Protein AF-A0A2V7P1J6-F1 (afdb_monomer)

Mean predicted aligned error: 7.82 Å

Solvent-accessible surface area (backbone atoms only — not comparable to full-atom values): 13360 Å² total; per-residue (Å²): 79,31,64,51,24,28,54,30,19,57,71,61,39,65,77,72,26,51,62,36,46,55,52,36,52,52,51,51,50,55,50,48,61,68,49,58,80,72,61,66,83,88,57,48,65,77,70,39,74,69,53,40,51,37,53,24,25,38,52,24,14,51,36,28,44,76,46,35,71,63,39,21,52,52,42,46,68,38,83,86,50,56,70,64,36,23,46,36,12,46,45,51,44,38,76,53,54,53,94,85,46,57,72,62,36,51,48,40,63,69,43,84,87,47,59,63,53,54,31,49,47,29,39,52,31,41,50,76,44,87,93,42,47,65,62,50,51,53,46,47,68,71,32,65,85,39,66,68,56,30,70,66,42,42,52,46,44,52,52,23,43,50,66,56,60,48,77,84,42,45,69,60,30,60,50,22,22,71,73,35,53,82,50,90,53,62,77,71,8,45,28,56,52,21,47,48,38,47,23,74,72,68,77,45,88,73,81,32,74,84,52,60,100,58,65,65,71,62,55,49,51,56,44,54,54,49,47,53,52,53,62,72,46,64,89,63,80,79,87,68,79,84,128

Sequence (243 aa):
LGWEALALARRADAERLELPLAQLDRRLLAVLERTRGFLEPHLVTFRVPEVERWQHAAAAALVGARWGVAGLRTVVADTQAPLARRYFAFLGLAERHPAGAWPLFERYLLTPGAHHAFVAAAVEAARYYPGRANVLVRLFERIRGDQMLRRFLGPKILASLYVLSEPGSLPLLEGLLVTGHTDADVDRCEVTRALVAVRKLTGRVAPSTKFGEADVPAVRRALDDAERLFDAERDSIMPVTVI

pLDDT: mean 84.31, std 12.38, range [46.47, 97.31]

Foldseek 3Di:
DLVVLLVCLLVLNVVVNVVVVVVLVVVLVVVLVVCVVPDDSVCRCPPDLVSVLSVLSNVLSVQCNPPNLVSLVVQLPPPVHDPSNNLSSLLSNLLNLPVPCLVVLLCLLPDPPRQLQSVLSSLLSCLSPAPCLVSLLVSCVVCVPPPVSCQVRVLSSLLSCLSNLDPVCLVVLVVCLEVNDDDPPLSRGSNLSSQLSNCSNPVDRDHGPHCHPDDPVVNVVVSVVSNVVSVVCSSPRDRDDRD

Structure (mmCIF, N/CA/C/O backbone):
data_AF-A0A2V7P1J6-F1
#
_entry.id   AF-A0A2V7P1J6-F1
#
loop_
_atom_site.group_PDB
_atom_site.id
_atom_site.type_symbol
_atom_site.label_atom_id
_atom_site.label_alt_id
_atom_site.label_comp_id
_atom_site.label_asym_id
_atom_site.label_entity_id
_atom_site.label_seq_id
_atom_site.pdbx_PDB_ins_code
_atom_site.Cartn_x
_atom_site.Cartn_y
_atom_site.Cartn_z
_atom_site.occupancy
_atom_site.B_iso_or_equiv
_atom_site.auth_seq_id
_atom_site.auth_comp_id
_atom_site.auth_asym_id
_atom_site.auth_atom_id
_atom_site.pdbx_PDB_model_num
ATOM 1 N N . LEU A 1 1 ? 1.229 10.753 -17.163 1.00 56.72 1 LEU A N 1
ATOM 2 C CA . LEU A 1 1 ? 1.869 10.219 -18.393 1.00 56.72 1 LEU A CA 1
ATOM 3 C C . LEU A 1 1 ? 2.811 9.045 -18.139 1.00 56.72 1 LEU A C 1
ATOM 5 O O . LEU A 1 1 ? 2.357 7.936 -18.340 1.00 56.72 1 LEU A O 1
ATOM 9 N N . GLY A 1 2 ? 4.057 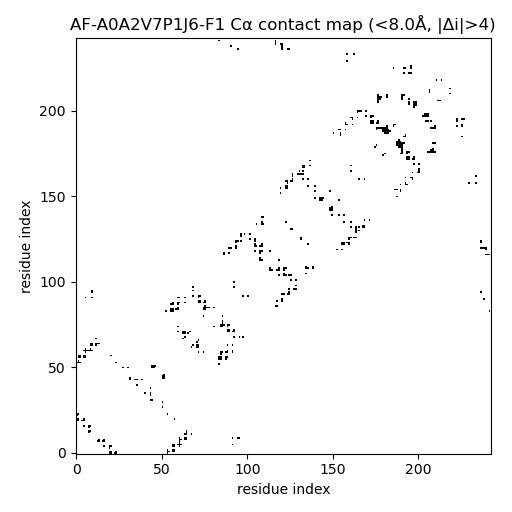9.204 -17.658 1.00 59.53 2 GLY A N 1
ATOM 10 C CA . GLY A 1 2 ? 4.929 8.035 -17.382 1.00 59.53 2 GLY A CA 1
ATOM 11 C C . GLY A 1 2 ? 4.295 7.034 -16.406 1.00 59.53 2 GLY A C 1
ATOM 12 O O . GLY A 1 2 ? 4.361 5.824 -16.591 1.00 59.53 2 GLY A O 1
ATOM 13 N N . TRP A 1 3 ? 3.547 7.564 -15.440 1.00 63.56 3 TRP A N 1
ATOM 14 C CA . TRP A 1 3 ? 2.714 6.792 -14.522 1.00 63.56 3 TRP A CA 1
ATOM 15 C C . TRP A 1 3 ? 1.470 6.164 -15.125 1.00 63.56 3 TRP A C 1
ATOM 17 O O . TRP A 1 3 ? 1.084 5.077 -14.717 1.00 63.56 3 TRP A O 1
ATOM 27 N N . GLU A 1 4 ? 0.867 6.809 -16.115 1.00 67.19 4 GLU A N 1
ATOM 28 C CA . GLU A 1 4 ? -0.263 6.243 -16.854 1.00 67.19 4 GLU A CA 1
ATOM 29 C C . GLU A 1 4 ? 0.216 5.142 -17.803 1.00 67.19 4 GLU A C 1
ATOM 31 O O . GLU A 1 4 ? -0.422 4.103 -17.894 1.00 67.19 4 GLU A O 1
ATOM 36 N N . ALA A 1 5 ? 1.378 5.315 -18.442 1.00 65.81 5 ALA A N 1
ATOM 37 C CA . ALA A 1 5 ? 2.024 4.283 -19.244 1.00 65.81 5 ALA A CA 1
ATOM 38 C C . ALA A 1 5 ? 2.388 3.071 -18.379 1.00 65.81 5 ALA A C 1
ATOM 40 O O . ALA A 1 5 ? 2.056 1.944 -18.741 1.00 65.81 5 ALA A O 1
ATOM 41 N N . LEU A 1 6 ? 2.973 3.289 -17.192 1.00 62.91 6 LEU A N 1
ATOM 42 C CA . LEU A 1 6 ? 3.155 2.217 -16.213 1.00 62.91 6 LEU A CA 1
ATOM 43 C C . LEU A 1 6 ? 1.807 1.584 -15.855 1.00 62.91 6 LEU A C 1
ATOM 45 O O . LEU A 1 6 ? 1.705 0.364 -15.883 1.00 62.91 6 LEU A O 1
ATOM 49 N N . ALA A 1 7 ? 0.759 2.386 -15.634 1.00 67.06 7 ALA A N 1
ATOM 50 C CA . ALA A 1 7 ? -0.582 1.899 -15.329 1.00 67.06 7 ALA A CA 1
ATOM 51 C C . ALA A 1 7 ? -1.230 1.037 -16.409 1.00 67.06 7 ALA A C 1
ATOM 53 O O . ALA A 1 7 ? -1.910 0.063 -16.094 1.00 67.06 7 ALA A O 1
ATOM 54 N N . LEU A 1 8 ? -1.004 1.357 -17.671 1.00 65.75 8 LEU A N 1
ATOM 55 C CA . LEU A 1 8 ? -1.522 0.592 -18.799 1.00 65.75 8 LEU A CA 1
ATOM 56 C C . LEU A 1 8 ? -0.681 -0.657 -19.039 1.00 65.75 8 LEU A C 1
ATOM 58 O O . LEU A 1 8 ? -1.235 -1.740 -19.235 1.00 65.75 8 LEU A O 1
ATOM 62 N N . ALA A 1 9 ? 0.637 -0.556 -18.843 1.00 62.06 9 ALA A N 1
ATOM 63 C CA . ALA A 1 9 ? 1.494 -1.726 -18.749 1.00 62.06 9 ALA A CA 1
ATOM 64 C C . ALA A 1 9 ? 1.055 -2.672 -17.627 1.00 62.06 9 ALA A C 1
ATOM 66 O O . ALA A 1 9 ? 1.159 -3.880 -17.823 1.00 62.06 9 ALA A O 1
ATOM 67 N N . ARG A 1 10 ? 0.519 -2.195 -16.486 1.00 63.38 10 ARG A N 1
ATOM 68 C CA . ARG A 1 10 ? -0.039 -3.066 -15.418 1.00 63.38 10 ARG A CA 1
ATOM 69 C C . ARG A 1 10 ? -1.073 -4.054 -15.967 1.00 63.38 10 ARG A C 1
ATOM 71 O O . ARG A 1 10 ? -1.106 -5.187 -15.502 1.00 63.38 10 ARG A O 1
ATOM 78 N N . ARG A 1 11 ? -1.879 -3.640 -16.954 1.00 61.75 11 ARG A N 1
ATOM 79 C CA . ARG A 1 11 ? -2.998 -4.416 -17.524 1.00 61.75 11 ARG A CA 1
ATOM 80 C C . ARG A 1 11 ? -2.618 -5.262 -18.748 1.00 61.75 11 ARG A C 1
ATOM 82 O O . ARG A 1 11 ? -3.497 -5.875 -19.335 1.00 61.75 11 ARG A O 1
ATOM 89 N N . ALA A 1 12 ? -1.328 -5.309 -19.105 1.00 61.31 12 ALA A N 1
ATOM 90 C CA . ALA A 1 12 ? -0.803 -5.979 -20.305 1.00 61.31 12 ALA A CA 1
ATOM 91 C C . ALA A 1 12 ? -1.458 -5.517 -21.625 1.00 61.31 12 ALA A C 1
ATOM 93 O O . ALA A 1 12 ? -1.476 -6.253 -22.606 1.00 61.31 12 ALA A O 1
ATOM 94 N N . ASP A 1 13 ? -1.965 -4.285 -21.656 1.00 65.38 13 ASP A N 1
ATOM 95 C CA . ASP A 1 13 ? -2.683 -3.726 -22.798 1.00 65.38 13 ASP A CA 1
ATOM 96 C C . ASP A 1 13 ? -1.716 -2.904 -23.664 1.00 65.38 13 ASP A C 1
ATOM 98 O O . ASP A 1 13 ? -1.582 -1.686 -23.519 1.00 65.38 13 ASP A O 1
ATOM 102 N N . ALA A 1 14 ? -0.933 -3.614 -24.482 1.00 63.16 14 ALA A N 1
ATOM 103 C CA . ALA A 1 14 ? 0.151 -3.032 -25.274 1.00 63.16 14 ALA A CA 1
ATOM 104 C C . ALA A 1 14 ? -0.347 -2.003 -26.305 1.00 63.16 14 ALA A C 1
ATOM 106 O O . ALA A 1 14 ? 0.342 -1.016 -26.551 1.00 63.16 14 ALA A O 1
ATOM 107 N N . GLU A 1 15 ? -1.553 -2.181 -26.847 1.00 68.69 15 GLU A N 1
ATOM 108 C CA . GLU A 1 15 ? -2.158 -1.247 -27.805 1.00 68.69 15 GLU A CA 1
ATOM 109 C C . GLU A 1 15 ? -2.527 0.082 -27.132 1.00 68.69 15 GLU A C 1
ATOM 111 O O . GLU A 1 15 ? -2.280 1.163 -27.667 1.00 68.69 15 GLU A O 1
ATOM 116 N N . ARG A 1 16 ? -3.032 0.042 -25.893 1.00 73.31 16 ARG A N 1
ATOM 117 C CA . ARG A 1 16 ? -3.367 1.269 -25.146 1.00 73.31 16 ARG A CA 1
ATOM 118 C C . ARG A 1 16 ? -2.152 2.005 -24.594 1.00 73.31 16 ARG A C 1
ATOM 120 O O . ARG A 1 16 ? -2.297 3.136 -24.134 1.00 73.31 16 ARG A O 1
ATOM 127 N N . LEU A 1 17 ? -0.971 1.393 -24.635 1.00 71.38 17 LEU A N 1
ATOM 128 C CA . LEU A 1 17 ? 0.297 1.994 -24.217 1.00 71.38 17 LEU A CA 1
ATOM 129 C C . LEU A 1 17 ? 0.851 2.993 -25.239 1.00 71.38 17 LEU A C 1
ATOM 131 O O . LEU A 1 17 ? 1.551 3.921 -24.833 1.00 71.38 17 LEU A O 1
ATOM 135 N N . GLU A 1 18 ? 0.534 2.843 -26.529 1.00 71.50 18 GLU A N 1
ATOM 136 C CA . GLU A 1 18 ? 1.132 3.657 -27.596 1.00 71.50 18 GLU A CA 1
ATOM 137 C C . GLU A 1 18 ? 0.860 5.151 -27.415 1.00 71.50 18 GLU A C 1
ATOM 139 O O . GLU A 1 18 ? 1.786 5.963 -27.422 1.00 71.50 18 GLU A O 1
ATOM 144 N N . LEU A 1 19 ? -0.401 5.529 -27.188 1.00 76.44 19 LEU A N 1
ATOM 145 C CA . LEU A 1 19 ? -0.775 6.936 -27.059 1.00 76.44 19 LEU A CA 1
ATOM 146 C C . LEU A 1 19 ? -0.116 7.606 -25.831 1.00 76.44 19 LEU A C 1
ATOM 148 O O . LEU A 1 19 ? 0.466 8.684 -25.991 1.00 76.44 19 LEU A O 1
ATOM 152 N N . PRO A 1 20 ? -0.139 7.016 -24.622 1.00 75.56 20 PRO A N 1
ATOM 153 C CA . PRO A 1 20 ? 0.533 7.585 -23.452 1.00 75.56 20 PRO A CA 1
ATOM 154 C C . PRO A 1 20 ? 2.054 7.624 -23.568 1.00 75.56 20 PRO A C 1
ATOM 156 O O . PRO A 1 20 ? 2.655 8.586 -23.089 1.00 75.56 20 PRO A O 1
ATOM 159 N N . LEU A 1 21 ? 2.680 6.639 -24.223 1.00 72.50 21 LEU A N 1
ATOM 160 C CA . LEU A 1 21 ? 4.115 6.679 -24.521 1.0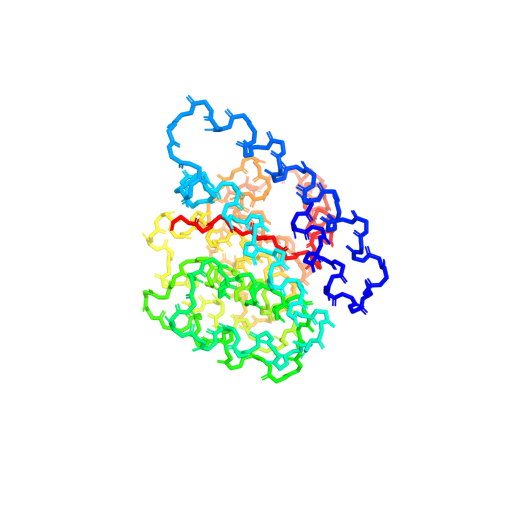0 72.50 21 LEU A CA 1
ATOM 161 C C . LEU A 1 21 ? 4.442 7.796 -25.519 1.00 72.50 21 LEU A C 1
ATOM 163 O O . LEU A 1 21 ? 5.323 8.603 -25.249 1.00 72.50 21 LEU A O 1
ATOM 167 N N . ALA A 1 22 ? 3.663 7.953 -26.591 1.00 74.19 22 ALA A N 1
ATOM 168 C CA . ALA A 1 22 ? 3.855 9.035 -27.559 1.00 74.19 22 ALA A CA 1
ATOM 169 C C . ALA A 1 22 ? 3.617 10.432 -26.947 1.00 74.19 22 ALA A C 1
ATOM 171 O O . ALA A 1 22 ? 4.241 11.426 -27.330 1.00 74.19 22 ALA A O 1
ATOM 172 N N . GLN A 1 23 ? 2.689 10.552 -25.994 1.00 77.69 23 GLN A N 1
ATOM 173 C CA . GLN A 1 23 ? 2.499 11.781 -25.219 1.00 77.69 23 GLN A CA 1
ATOM 174 C C . GLN A 1 23 ? 3.673 12.041 -24.272 1.00 77.69 23 GLN A C 1
ATOM 176 O O . GLN A 1 23 ? 4.093 13.191 -24.127 1.00 77.69 23 GLN A O 1
ATOM 181 N N . LEU A 1 24 ? 4.200 10.993 -23.634 1.00 75.19 24 LEU A N 1
ATOM 182 C CA . LEU A 1 24 ? 5.378 11.091 -22.785 1.00 75.19 24 LEU A CA 1
ATOM 183 C C . LEU A 1 24 ? 6.595 11.549 -23.587 1.00 75.19 24 LEU A C 1
ATOM 185 O O . LEU A 1 24 ? 7.242 12.504 -23.171 1.00 75.19 24 LEU A O 1
ATOM 189 N N . ASP A 1 25 ? 6.843 10.945 -24.748 1.00 75.56 25 ASP A N 1
ATOM 190 C CA . ASP A 1 25 ? 7.937 11.309 -25.649 1.00 75.56 25 ASP A CA 1
ATOM 191 C C . ASP A 1 25 ? 7.840 12.775 -26.068 1.00 75.56 25 ASP A C 1
ATOM 193 O O . ASP A 1 25 ? 8.805 13.523 -25.927 1.00 75.56 25 ASP A O 1
ATOM 197 N N . ARG A 1 26 ? 6.650 13.243 -26.470 1.00 79.25 26 ARG A N 1
ATOM 198 C CA . ARG A 1 26 ? 6.429 14.663 -26.789 1.00 79.25 26 ARG A CA 1
ATOM 199 C C . ARG A 1 26 ? 6.743 15.589 -25.615 1.00 79.25 26 ARG A C 1
ATOM 201 O O . ARG A 1 26 ? 7.345 16.642 -25.813 1.00 79.25 26 ARG A O 1
ATOM 208 N N . ARG A 1 27 ? 6.360 15.221 -24.388 1.00 74.75 27 ARG A N 1
ATOM 209 C CA . ARG A 1 27 ? 6.675 16.032 -23.201 1.00 74.75 27 ARG A CA 1
ATOM 210 C C . ARG A 1 27 ? 8.151 15.979 -22.829 1.00 74.75 27 ARG A C 1
ATOM 212 O O . ARG A 1 27 ? 8.687 17.009 -22.436 1.00 74.75 27 ARG A O 1
ATOM 219 N N . LEU A 1 28 ? 8.797 14.821 -22.958 1.00 71.88 28 LEU A N 1
ATOM 220 C CA . LEU A 1 28 ? 10.237 14.675 -22.758 1.00 71.88 28 LEU A CA 1
ATOM 221 C C . LEU A 1 28 ? 10.990 15.570 -23.744 1.00 71.88 28 LEU A C 1
ATOM 223 O O . LEU A 1 28 ? 11.821 16.361 -23.311 1.00 71.88 28 LEU A O 1
ATOM 227 N N . LEU A 1 29 ? 10.629 15.536 -25.029 1.00 74.06 29 LEU A N 1
ATOM 228 C CA . LEU A 1 29 ? 11.190 16.419 -26.054 1.00 74.06 29 LEU A CA 1
ATOM 229 C C . LEU A 1 29 ? 10.976 17.900 -25.712 1.00 74.06 29 LEU A C 1
ATOM 231 O O . LEU A 1 29 ? 11.939 18.659 -25.712 1.00 74.06 29 LEU A O 1
ATOM 235 N N . ALA A 1 30 ? 9.766 18.299 -25.312 1.00 77.44 30 ALA A N 1
ATOM 236 C CA . ALA A 1 30 ? 9.472 19.685 -24.936 1.00 77.44 30 ALA A CA 1
ATOM 237 C C . ALA A 1 30 ? 10.210 20.157 -23.666 1.00 77.44 30 ALA A C 1
ATOM 239 O O . ALA A 1 30 ? 10.501 21.344 -23.505 1.00 77.44 30 ALA A O 1
ATOM 240 N N . VAL A 1 31 ? 10.487 19.266 -22.706 1.00 72.12 31 VAL A N 1
ATOM 241 C CA . VAL A 1 31 ? 11.353 19.596 -21.561 1.00 72.12 31 VAL A CA 1
ATOM 242 C C . VAL A 1 31 ? 12.800 19.719 -22.027 1.00 72.12 31 VAL A C 1
ATOM 244 O O . VAL A 1 31 ? 13.436 20.719 -21.711 1.00 72.12 31 VAL A O 1
ATOM 247 N N . LEU A 1 32 ? 13.283 18.771 -22.837 1.00 68.69 32 LEU A N 1
ATOM 248 C CA . LEU A 1 32 ? 14.641 18.783 -23.378 1.00 68.69 32 LEU A CA 1
ATOM 249 C C . LEU A 1 32 ? 14.930 20.051 -24.186 1.00 68.69 32 LEU A C 1
ATOM 251 O O . LEU A 1 32 ? 15.965 20.679 -23.980 1.00 68.69 32 LEU A O 1
ATOM 255 N N . GLU A 1 33 ? 14.000 20.480 -25.036 1.00 73.50 33 GLU A N 1
ATOM 256 C CA . GLU A 1 33 ? 14.079 21.734 -25.793 1.00 73.50 33 GLU A CA 1
ATOM 257 C C . GLU A 1 33 ? 14.201 22.963 -24.891 1.00 73.50 33 GLU A C 1
ATOM 259 O O . GLU A 1 33 ? 15.059 23.808 -25.132 1.00 73.50 33 GLU A O 1
ATOM 264 N N . ARG A 1 34 ? 13.419 23.038 -23.808 1.00 69.31 34 ARG A N 1
ATOM 265 C CA . ARG A 1 34 ? 13.523 24.130 -22.824 1.00 69.31 34 ARG A CA 1
ATOM 266 C C . ARG A 1 34 ? 14.857 24.123 -22.083 1.00 69.31 34 ARG A C 1
ATOM 268 O O . ARG A 1 34 ? 15.378 25.174 -21.728 1.00 69.31 34 ARG A O 1
ATOM 275 N N . THR A 1 35 ? 15.422 22.943 -21.867 1.00 63.44 35 THR A N 1
ATOM 276 C CA . THR A 1 35 ? 16.685 22.771 -21.143 1.00 63.44 35 THR A CA 1
ATOM 277 C C . THR A 1 35 ? 17.928 22.873 -22.033 1.00 63.44 35 THR A C 1
ATOM 279 O O . THR A 1 35 ? 19.021 23.080 -21.515 1.00 63.44 35 THR A O 1
ATOM 282 N N . ARG A 1 36 ? 17.783 22.820 -23.370 1.00 62.78 36 ARG A N 1
ATOM 283 C CA . ARG A 1 36 ? 18.880 23.036 -24.339 1.00 62.78 36 ARG A CA 1
ATOM 284 C C . ARG A 1 36 ? 19.541 24.413 -24.205 1.00 62.78 36 ARG A C 1
ATOM 286 O O . ARG A 1 36 ? 20.683 24.563 -24.622 1.00 62.78 36 ARG A O 1
ATOM 293 N N . GLY A 1 37 ? 18.865 25.392 -23.598 1.00 61.53 37 GLY A N 1
ATOM 294 C CA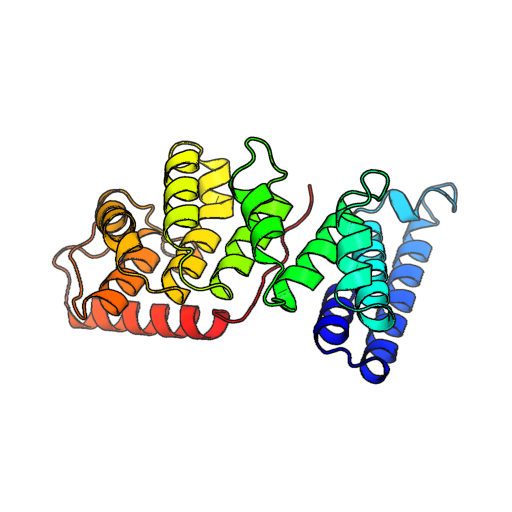 . GLY A 1 37 ? 19.437 26.707 -23.289 1.00 61.53 37 GLY A CA 1
ATOM 295 C C . GLY A 1 37 ? 20.492 26.720 -22.168 1.00 61.53 37 GLY A C 1
ATOM 296 O O . GLY A 1 37 ? 21.097 27.763 -21.950 1.00 61.53 37 GLY A O 1
ATOM 297 N N . PHE A 1 38 ? 20.726 25.602 -21.463 1.00 54.78 38 PHE A N 1
ATOM 298 C CA . PHE A 1 38 ? 21.494 25.556 -20.205 1.00 54.78 38 PHE A CA 1
ATOM 299 C C . PHE A 1 38 ? 22.793 24.702 -20.233 1.00 54.78 38 PHE A C 1
ATOM 301 O O . PHE A 1 38 ? 23.266 24.326 -19.165 1.00 54.78 38 PHE A O 1
ATOM 308 N N . LEU A 1 39 ? 23.422 24.482 -21.405 1.00 49.94 39 LEU A N 1
ATOM 309 C CA . LEU A 1 39 ? 24.673 23.706 -21.670 1.00 49.94 39 LEU A CA 1
ATOM 310 C C . LEU A 1 39 ? 24.512 22.198 -21.988 1.00 49.94 39 LEU A C 1
ATOM 312 O O . LEU A 1 39 ? 23.493 21.584 -21.696 1.00 49.94 39 LEU A O 1
ATOM 316 N N . GLU A 1 40 ? 25.556 21.667 -22.653 1.00 52.94 40 GLU A N 1
ATOM 317 C CA . GLU A 1 40 ? 25.783 20.346 -23.284 1.00 52.94 40 GLU A CA 1
ATOM 318 C C . GLU A 1 40 ? 24.594 19.358 -23.401 1.00 52.94 40 GLU A C 1
ATOM 320 O O . GLU A 1 40 ? 24.207 18.731 -22.412 1.00 52.94 40 GLU A O 1
ATOM 325 N N . PRO A 1 41 ? 24.096 19.077 -24.629 1.00 52.91 41 PRO A N 1
ATOM 326 C CA . PRO A 1 41 ? 22.888 18.276 -24.887 1.00 52.91 41 PRO A CA 1
ATOM 327 C C . PRO A 1 41 ? 22.862 16.860 -24.289 1.00 52.91 41 PRO A C 1
ATOM 329 O O . PRO A 1 41 ? 21.789 16.280 -24.137 1.00 52.91 41 PRO A O 1
ATOM 332 N N . HIS A 1 42 ? 24.025 16.286 -23.986 1.00 49.00 42 HIS A N 1
ATOM 333 C CA . HIS A 1 42 ? 24.198 14.882 -23.597 1.00 49.00 42 HIS A CA 1
ATOM 334 C C . HIS A 1 42 ? 24.022 14.651 -22.085 1.00 49.00 42 HIS A C 1
ATOM 336 O O . HIS A 1 42 ? 23.807 13.520 -21.654 1.00 49.00 42 HIS A O 1
ATOM 342 N N . LEU A 1 43 ? 24.093 15.716 -21.277 1.00 46.47 43 LEU A N 1
ATOM 343 C CA . LEU A 1 43 ? 24.030 15.665 -19.809 1.00 46.47 43 LEU A CA 1
ATOM 344 C C . LEU A 1 43 ? 22.659 16.071 -19.243 1.00 46.47 43 LEU A C 1
ATOM 346 O O . LEU A 1 43 ? 22.402 15.912 -18.050 1.00 46.47 43 LEU A O 1
ATOM 350 N N . VAL A 1 44 ? 21.770 16.597 -20.085 1.00 49.59 44 VAL A N 1
ATOM 351 C CA . VAL A 1 44 ? 20.533 17.262 -19.655 1.00 49.59 44 VAL A CA 1
ATOM 352 C C . VAL A 1 44 ? 19.420 16.278 -19.284 1.00 49.59 44 VAL A C 1
ATOM 354 O O . VAL A 1 44 ? 18.695 16.510 -18.317 1.00 49.59 44 VAL A O 1
ATOM 357 N N . THR A 1 45 ? 19.323 15.138 -19.975 1.00 48.16 45 THR A N 1
ATOM 358 C CA . THR A 1 45 ? 18.348 14.072 -19.671 1.00 48.16 45 THR A CA 1
ATOM 359 C C . THR A 1 45 ? 18.487 13.521 -18.251 1.00 48.16 45 THR A C 1
ATOM 361 O O . THR A 1 45 ? 17.492 13.093 -17.675 1.00 48.16 45 THR A O 1
ATOM 364 N N . PHE A 1 46 ? 19.690 13.584 -17.673 1.00 51.97 46 PHE A N 1
ATOM 365 C CA . PHE A 1 46 ? 20.004 13.048 -16.344 1.00 51.97 46 PHE A CA 1
ATOM 366 C C . PHE A 1 46 ? 20.045 14.107 -15.232 1.00 51.97 46 PHE A C 1
ATOM 368 O O . PHE A 1 46 ? 20.196 13.758 -14.068 1.00 51.97 46 PHE A O 1
ATOM 375 N N . ARG A 1 47 ? 19.933 15.403 -15.558 1.00 55.81 47 ARG A N 1
ATOM 376 C CA . ARG A 1 47 ? 20.029 16.497 -14.568 1.00 55.81 47 ARG A CA 1
ATOM 377 C C . ARG A 1 47 ? 18.693 17.117 -14.180 1.00 55.81 47 ARG A C 1
ATOM 379 O O . ARG A 1 47 ? 18.657 17.946 -13.275 1.00 55.81 47 ARG A O 1
ATOM 386 N N . VAL A 1 48 ? 17.602 16.720 -14.833 1.00 68.50 48 VAL A N 1
ATOM 387 C CA . VAL A 1 48 ? 16.247 17.148 -14.469 1.00 68.50 48 VAL A CA 1
ATOM 388 C C . VAL A 1 48 ? 15.528 15.970 -13.807 1.00 68.50 48 VAL A C 1
ATOM 390 O O . VAL A 1 48 ? 15.088 15.064 -14.518 1.00 68.50 48 VAL A O 1
ATOM 393 N N . PRO A 1 49 ? 15.352 15.972 -12.471 1.00 70.69 49 PRO A N 1
ATOM 394 C CA . PRO A 1 49 ? 14.797 14.831 -11.734 1.00 70.69 49 PRO A CA 1
ATOM 395 C C . PRO A 1 49 ? 13.423 14.361 -12.236 1.00 70.69 49 PRO A C 1
ATOM 397 O O . PRO A 1 49 ? 13.065 13.195 -12.117 1.00 70.69 49 PRO A O 1
ATOM 400 N N . GLU A 1 50 ? 12.622 15.260 -12.808 1.00 70.56 50 GLU A N 1
ATOM 401 C CA . GLU A 1 50 ? 11.326 14.922 -13.411 1.00 70.56 50 GLU A CA 1
ATOM 402 C C . GLU A 1 50 ? 11.455 14.094 -14.694 1.00 70.56 50 GLU A C 1
ATOM 404 O O . GLU A 1 50 ? 10.710 13.129 -14.876 1.00 70.56 50 GLU A O 1
ATOM 409 N N . VAL A 1 51 ? 12.416 14.442 -15.553 1.00 72.12 51 VAL A N 1
ATOM 410 C CA . VAL A 1 51 ? 12.690 13.761 -16.828 1.00 72.12 51 VAL A CA 1
ATOM 411 C C . VAL A 1 51 ? 13.207 12.356 -16.560 1.00 72.12 51 VAL A C 1
ATOM 413 O O . VAL A 1 51 ? 12.675 11.392 -17.109 1.00 72.12 51 VAL A O 1
ATOM 416 N N . GLU A 1 52 ? 14.171 12.234 -15.650 1.00 74.88 52 GLU A N 1
ATOM 417 C CA . GLU A 1 52 ? 14.740 10.954 -15.231 1.00 74.88 52 GLU A CA 1
ATOM 418 C C . GLU A 1 52 ? 13.651 10.012 -14.683 1.00 74.88 52 GLU A C 1
ATOM 420 O O . GLU A 1 52 ? 13.546 8.849 -15.091 1.00 74.88 52 GLU A O 1
ATOM 425 N N . ARG A 1 53 ? 12.759 10.525 -13.821 1.00 76.12 53 ARG A N 1
ATOM 426 C CA . ARG A 1 53 ? 11.627 9.746 -13.295 1.00 76.12 53 ARG A CA 1
ATOM 427 C C . ARG A 1 53 ? 10.714 9.240 -14.407 1.00 76.12 53 ARG A C 1
ATOM 429 O O . ARG A 1 53 ? 10.334 8.071 -14.407 1.00 76.12 53 ARG A O 1
ATOM 436 N N . TRP A 1 54 ? 10.354 10.099 -15.355 1.00 77.38 54 TRP A N 1
ATOM 437 C CA . TRP A 1 54 ? 9.489 9.723 -16.473 1.00 77.38 54 TRP A CA 1
ATOM 438 C C . TRP A 1 54 ? 10.123 8.673 -17.383 1.00 77.38 54 TRP A C 1
ATOM 440 O O . TRP A 1 54 ? 9.448 7.710 -17.750 1.00 77.38 54 TRP A O 1
ATOM 450 N N . GLN A 1 55 ? 11.413 8.809 -17.686 1.00 79.12 55 GLN A N 1
ATOM 451 C CA . GLN A 1 55 ? 12.154 7.849 -18.502 1.00 79.12 55 GLN A CA 1
ATOM 452 C C . GLN A 1 55 ? 12.229 6.476 -17.835 1.00 79.12 55 GLN A C 1
ATOM 454 O O . GLN A 1 55 ? 11.939 5.458 -18.465 1.00 79.12 55 GLN A O 1
ATOM 459 N N . HIS A 1 56 ? 12.568 6.424 -16.547 1.00 84.88 56 HIS A N 1
ATOM 460 C CA . HIS A 1 56 ? 12.651 5.157 -15.831 1.00 84.88 56 HIS A CA 1
ATOM 461 C C . HIS A 1 56 ? 11.279 4.502 -15.629 1.00 84.88 56 HIS A C 1
ATOM 463 O O . HIS A 1 56 ? 11.184 3.276 -15.718 1.00 84.88 56 HIS A O 1
ATOM 469 N N . ALA A 1 57 ? 10.219 5.287 -15.412 1.00 80.56 57 ALA A N 1
ATOM 470 C CA . ALA A 1 57 ? 8.858 4.762 -15.317 1.00 80.56 57 ALA A CA 1
ATOM 471 C C . ALA A 1 57 ? 8.402 4.157 -16.653 1.00 80.56 57 ALA A C 1
ATOM 473 O O . ALA A 1 57 ? 7.876 3.045 -16.674 1.00 80.56 57 ALA A O 1
ATOM 474 N N . ALA A 1 58 ? 8.674 4.833 -17.774 1.00 80.31 58 ALA A N 1
ATOM 475 C CA . ALA A 1 58 ? 8.383 4.316 -19.110 1.00 80.31 58 ALA A CA 1
ATOM 476 C C . ALA A 1 58 ? 9.194 3.063 -19.446 1.00 80.31 58 ALA A C 1
ATOM 478 O O . ALA A 1 58 ? 8.645 2.088 -19.951 1.00 80.31 58 ALA A O 1
ATOM 479 N N . ALA A 1 59 ? 10.486 3.044 -19.108 1.00 80.56 59 ALA A N 1
ATOM 480 C CA . ALA A 1 59 ? 11.330 1.871 -19.306 1.00 80.56 59 ALA A CA 1
ATOM 481 C C . ALA A 1 59 ? 10.811 0.657 -18.517 1.00 80.56 59 ALA A C 1
ATOM 483 O O . ALA A 1 59 ? 10.759 -0.451 -19.053 1.00 80.56 59 ALA A O 1
ATOM 484 N N . ALA A 1 60 ? 10.392 0.851 -17.263 1.00 82.31 60 ALA A N 1
ATOM 485 C CA . ALA A 1 60 ? 9.771 -0.206 -16.467 1.00 82.31 60 ALA A CA 1
ATOM 486 C C . ALA A 1 60 ? 8.425 -0.659 -17.060 1.00 82.31 60 ALA A C 1
ATOM 488 O O . ALA A 1 60 ? 8.165 -1.861 -17.132 1.00 82.31 60 ALA A O 1
ATOM 489 N N . ALA A 1 61 ? 7.607 0.281 -17.543 1.00 80.50 61 ALA A N 1
ATOM 490 C CA . ALA A 1 61 ? 6.344 -0.007 -18.217 1.00 80.50 61 ALA A CA 1
ATOM 491 C C . ALA A 1 61 ? 6.551 -0.879 -19.464 1.00 80.50 61 ALA A C 1
ATOM 493 O O . ALA A 1 61 ? 5.908 -1.917 -19.604 1.00 80.50 61 ALA A O 1
ATOM 494 N N . LEU A 1 62 ? 7.506 -0.518 -20.323 1.00 80.56 62 LEU A N 1
ATOM 495 C CA . LEU A 1 62 ? 7.864 -1.279 -21.522 1.00 80.56 62 LEU A CA 1
ATOM 496 C C . LEU A 1 62 ? 8.357 -2.690 -21.184 1.00 80.56 62 LEU A C 1
ATOM 498 O O . LEU A 1 62 ? 7.949 -3.656 -21.827 1.00 80.56 62 LEU A O 1
ATOM 502 N N . VAL A 1 63 ? 9.193 -2.832 -20.149 1.00 84.50 63 VAL A N 1
ATOM 503 C CA . VAL A 1 63 ? 9.635 -4.151 -19.669 1.00 84.50 63 VAL A CA 1
ATOM 504 C C . VAL A 1 63 ? 8.446 -4.980 -19.190 1.00 84.50 63 VAL A C 1
ATOM 506 O O . VAL A 1 63 ? 8.328 -6.143 -19.570 1.00 84.50 63 VAL A O 1
ATOM 509 N N . GLY A 1 64 ? 7.547 -4.394 -18.398 1.00 83.44 64 GLY A N 1
ATOM 510 C CA . GLY A 1 64 ? 6.343 -5.076 -17.933 1.00 83.44 64 GLY A CA 1
ATOM 511 C C . GLY A 1 64 ? 5.409 -5.476 -19.077 1.00 83.44 64 GLY A C 1
ATOM 512 O O . GLY A 1 64 ? 4.864 -6.579 -19.061 1.00 83.44 64 GLY A O 1
ATOM 513 N N . ALA A 1 65 ? 5.228 -4.614 -20.075 1.00 79.94 65 ALA A N 1
ATOM 514 C CA . ALA A 1 65 ? 4.392 -4.894 -21.238 1.00 79.94 65 ALA A CA 1
ATOM 515 C C . ALA A 1 65 ? 4.969 -6.033 -22.092 1.00 79.94 65 ALA A C 1
ATOM 517 O O . ALA A 1 65 ? 4.246 -6.955 -22.451 1.00 79.94 65 ALA A O 1
ATOM 518 N N . ARG A 1 66 ? 6.280 -6.005 -22.365 1.00 82.69 66 ARG A N 1
ATOM 519 C CA . ARG A 1 66 ? 6.938 -6.970 -23.256 1.00 82.69 66 ARG A CA 1
ATOM 520 C C . ARG A 1 66 ? 7.265 -8.309 -22.594 1.00 82.69 66 ARG A C 1
ATOM 522 O O . ARG A 1 66 ? 7.187 -9.343 -23.244 1.00 82.69 66 ARG A O 1
ATOM 529 N N . TRP A 1 67 ? 7.674 -8.292 -21.328 1.00 82.75 67 TRP A N 1
ATOM 530 C CA . TRP A 1 67 ? 8.264 -9.453 -20.644 1.00 82.75 67 TRP A CA 1
ATOM 531 C C . TRP A 1 67 ? 7.541 -9.834 -19.345 1.00 82.75 67 TRP A C 1
ATOM 533 O O . TRP A 1 67 ? 7.965 -10.752 -18.636 1.00 82.75 67 TRP A O 1
ATOM 543 N N . GLY A 1 68 ? 6.456 -9.133 -19.004 1.00 86.69 68 GLY A N 1
ATOM 544 C CA . GLY A 1 68 ? 5.615 -9.444 -17.854 1.00 86.69 68 GLY A CA 1
ATOM 545 C C . GLY A 1 68 ? 6.359 -9.439 -16.515 1.00 86.69 68 GLY A C 1
ATOM 546 O O . GLY A 1 68 ? 7.315 -8.697 -16.288 1.00 86.69 68 GLY A O 1
ATOM 547 N N . VAL A 1 69 ? 5.901 -10.302 -15.604 1.00 90.31 69 VAL A N 1
ATOM 548 C CA . VAL A 1 69 ? 6.447 -10.447 -14.242 1.00 90.31 69 VAL A CA 1
ATOM 549 C C . VAL A 1 69 ? 7.921 -10.861 -14.247 1.00 90.31 69 VAL A C 1
ATOM 551 O O . VAL A 1 69 ? 8.681 -10.403 -13.394 1.00 90.31 69 VAL A O 1
ATOM 554 N N . ALA A 1 70 ? 8.339 -11.704 -15.197 1.00 89.75 70 ALA A N 1
ATOM 555 C CA . ALA A 1 70 ? 9.720 -12.168 -15.291 1.00 89.75 70 ALA A CA 1
ATOM 556 C C . ALA A 1 70 ? 10.677 -11.006 -15.589 1.00 89.75 70 ALA A C 1
ATOM 558 O O . ALA A 1 70 ? 11.635 -10.805 -14.846 1.00 89.75 70 ALA A O 1
ATOM 559 N N . GLY A 1 71 ? 10.364 -10.182 -16.596 1.00 89.75 71 GLY A N 1
ATOM 560 C CA . GLY A 1 71 ? 11.184 -9.015 -16.929 1.00 89.75 71 GLY A CA 1
ATOM 561 C C . GLY A 1 71 ? 11.271 -8.000 -15.789 1.00 89.75 71 GLY A C 1
ATOM 562 O O . GLY A 1 71 ? 12.354 -7.501 -15.486 1.00 89.75 71 GLY A O 1
ATOM 563 N N . LEU A 1 72 ? 10.153 -7.733 -15.104 1.00 91.31 72 LEU A N 1
ATOM 564 C CA . LEU A 1 72 ? 10.143 -6.836 -13.944 1.00 91.31 72 LEU A CA 1
ATOM 565 C C . LEU A 1 72 ? 11.041 -7.361 -12.815 1.00 91.31 72 LEU A C 1
ATOM 567 O O . LEU A 1 72 ? 11.829 -6.599 -12.259 1.00 91.31 72 LEU A O 1
ATOM 571 N N . ARG A 1 73 ? 10.986 -8.666 -12.511 1.00 92.56 73 ARG A N 1
ATOM 572 C CA . ARG A 1 73 ? 11.861 -9.295 -11.505 1.00 92.56 73 ARG A CA 1
ATOM 573 C C . ARG A 1 73 ? 13.338 -9.174 -11.869 1.00 92.56 73 ARG A C 1
ATOM 575 O O . ARG A 1 73 ? 14.136 -8.864 -10.988 1.00 92.56 73 ARG A O 1
ATOM 582 N N . THR A 1 74 ? 13.687 -9.363 -13.141 1.00 93.44 74 THR A N 1
ATOM 583 C CA . THR A 1 74 ? 15.063 -9.186 -13.625 1.00 93.44 74 THR A CA 1
ATOM 584 C C . THR A 1 74 ? 15.554 -7.761 -13.385 1.00 93.44 74 THR A C 1
ATOM 586 O O . THR A 1 74 ? 16.633 -7.582 -12.831 1.00 93.44 74 THR A O 1
ATOM 589 N N . VAL A 1 75 ? 14.745 -6.746 -13.710 1.00 92.44 75 VAL A N 1
ATOM 590 C CA . VAL A 1 75 ? 15.118 -5.339 -13.479 1.00 92.44 75 VAL A CA 1
ATOM 591 C C . VAL A 1 75 ? 15.259 -5.022 -11.990 1.00 92.44 75 VAL A C 1
ATOM 593 O O . VAL A 1 75 ? 16.172 -4.302 -11.610 1.00 92.44 75 VAL A O 1
ATOM 596 N N . VAL A 1 76 ? 14.389 -5.553 -11.125 1.00 93.44 76 VAL A N 1
ATOM 597 C CA . VAL A 1 76 ? 14.498 -5.335 -9.669 1.00 93.44 76 VAL A CA 1
ATOM 598 C C . VAL A 1 76 ? 15.791 -5.936 -9.099 1.00 93.44 76 VAL A C 1
ATOM 600 O O . VAL A 1 76 ? 16.433 -5.321 -8.236 1.00 93.44 76 VAL A O 1
ATOM 603 N N . ALA A 1 77 ? 16.154 -7.133 -9.569 1.00 92.12 77 ALA A N 1
ATOM 604 C CA . ALA A 1 77 ? 17.329 -7.875 -9.121 1.00 92.12 77 ALA A CA 1
ATOM 605 C C . ALA A 1 77 ? 18.655 -7.291 -9.635 1.00 92.12 77 ALA A C 1
ATOM 607 O O . ALA A 1 77 ? 19.690 -7.513 -9.009 1.00 92.12 77 ALA A O 1
ATOM 608 N N . ASP A 1 78 ? 18.628 -6.538 -10.735 1.00 91.81 78 ASP A N 1
ATOM 609 C CA . ASP A 1 78 ? 19.804 -5.887 -11.303 1.00 91.81 78 ASP A CA 1
ATOM 610 C C . ASP A 1 78 ? 20.302 -4.761 -10.384 1.00 91.81 78 ASP A C 1
ATOM 612 O O . ASP A 1 78 ? 19.719 -3.681 -10.314 1.00 91.81 78 ASP A O 1
ATOM 616 N N . THR A 1 79 ? 21.389 -5.012 -9.654 1.00 86.88 79 THR A N 1
ATOM 617 C CA . THR A 1 79 ? 22.002 -4.023 -8.757 1.00 86.88 79 THR A CA 1
ATOM 618 C C . THR A 1 79 ? 22.770 -2.928 -9.492 1.00 86.88 79 THR A C 1
ATOM 620 O O . THR A 1 79 ? 23.066 -1.911 -8.869 1.00 86.88 79 THR A O 1
ATOM 623 N N . GLN A 1 80 ? 23.061 -3.109 -10.784 1.00 86.81 80 GLN A N 1
ATOM 624 C CA . GLN A 1 80 ? 23.717 -2.113 -11.636 1.00 86.81 80 GLN A CA 1
ATOM 625 C C . GLN A 1 80 ? 22.704 -1.179 -12.313 1.00 86.81 80 GLN A C 1
ATOM 627 O O . GLN A 1 80 ? 23.072 -0.111 -12.802 1.00 86.81 80 GLN A O 1
ATOM 632 N N . ALA A 1 81 ? 21.419 -1.545 -12.330 1.00 84.69 81 ALA A N 1
ATOM 633 C CA . ALA A 1 81 ? 20.370 -0.675 -12.836 1.00 84.69 81 ALA A CA 1
ATOM 634 C C . ALA A 1 81 ? 20.177 0.563 -11.933 1.00 84.69 81 ALA A C 1
ATOM 636 O O . ALA A 1 81 ? 20.223 0.447 -10.702 1.00 84.69 81 ALA A O 1
ATOM 637 N N . PRO A 1 82 ? 19.851 1.736 -12.515 1.00 87.25 82 PRO A N 1
ATOM 638 C CA . PRO A 1 82 ? 19.513 2.932 -11.746 1.00 87.25 82 PRO A CA 1
ATOM 639 C C . PRO A 1 82 ? 18.419 2.665 -10.707 1.00 87.25 82 PRO A C 1
ATOM 641 O O . PRO A 1 82 ? 17.434 1.975 -10.993 1.00 87.25 82 PRO A O 1
ATOM 644 N N . LEU A 1 83 ? 18.556 3.247 -9.510 1.00 87.00 83 LEU A N 1
ATOM 645 C CA . LEU A 1 83 ? 17.636 3.021 -8.388 1.00 87.00 83 LEU A CA 1
ATOM 646 C C . LEU A 1 83 ? 16.175 3.289 -8.776 1.00 87.00 83 LEU A C 1
ATOM 648 O O . LEU A 1 83 ? 15.301 2.470 -8.494 1.00 87.00 83 LEU A O 1
ATOM 652 N N . ALA A 1 84 ? 15.922 4.394 -9.481 1.00 85.44 84 ALA A N 1
ATOM 653 C CA . ALA A 1 84 ? 14.597 4.753 -9.972 1.00 85.44 84 ALA A CA 1
ATOM 654 C C . ALA A 1 84 ? 14.026 3.698 -10.937 1.00 85.44 84 ALA A C 1
ATOM 656 O O . ALA A 1 84 ? 12.859 3.325 -10.826 1.00 85.44 84 ALA A O 1
ATOM 657 N N . ARG A 1 85 ? 14.851 3.135 -11.832 1.00 86.38 85 ARG A N 1
ATOM 658 C CA . ARG A 1 85 ? 14.434 2.050 -12.740 1.00 86.38 85 ARG A CA 1
ATOM 659 C C . ARG A 1 85 ? 14.016 0.803 -11.966 1.00 86.38 85 ARG A C 1
ATOM 661 O O . ARG A 1 85 ? 12.963 0.230 -12.247 1.00 86.38 85 ARG A O 1
ATOM 668 N N . ARG A 1 86 ? 14.819 0.405 -10.978 1.00 92.19 86 ARG A N 1
ATOM 669 C CA . ARG A 1 86 ? 14.520 -0.736 -10.099 1.00 92.19 86 ARG A CA 1
ATOM 670 C C . ARG A 1 86 ? 13.241 -0.497 -9.305 1.00 92.19 86 ARG A C 1
ATOM 672 O O . ARG A 1 86 ? 12.410 -1.393 -9.202 1.00 92.19 86 ARG A O 1
ATOM 679 N N . TYR A 1 87 ? 13.061 0.716 -8.792 1.00 91.81 87 TYR A N 1
ATOM 680 C CA . TYR A 1 87 ? 11.880 1.107 -8.033 1.00 91.81 87 TYR A CA 1
ATOM 681 C C . TYR A 1 87 ? 10.603 1.045 -8.877 1.00 91.81 87 TYR A C 1
ATOM 683 O O . TYR A 1 87 ? 9.623 0.444 -8.447 1.00 91.81 87 TYR A O 1
ATOM 691 N N . PHE A 1 88 ? 10.596 1.579 -10.100 1.00 89.19 88 PHE A N 1
ATOM 692 C CA . PHE A 1 88 ? 9.395 1.508 -10.939 1.00 89.19 88 PHE A CA 1
ATOM 693 C C . PHE A 1 88 ? 9.102 0.090 -11.440 1.00 89.19 88 PHE A C 1
ATOM 695 O O . PHE A 1 88 ? 7.936 -0.272 -11.588 1.00 89.19 88 PHE A O 1
ATOM 702 N N . ALA A 1 89 ? 10.126 -0.747 -11.634 1.00 91.19 89 ALA A N 1
ATOM 703 C CA . ALA A 1 89 ? 9.913 -2.170 -11.890 1.00 91.19 89 ALA A CA 1
ATOM 704 C C . ALA A 1 89 ? 9.303 -2.889 -10.672 1.00 91.19 89 ALA A C 1
ATOM 706 O O . ALA A 1 89 ? 8.403 -3.716 -10.823 1.00 91.19 89 ALA A O 1
ATOM 707 N N . PHE A 1 90 ? 9.749 -2.536 -9.463 1.00 93.50 90 PHE A N 1
ATOM 708 C CA . PHE A 1 90 ? 9.200 -3.036 -8.203 1.00 93.50 90 PHE A CA 1
ATOM 709 C C . PHE A 1 90 ? 7.741 -2.611 -8.004 1.00 93.50 90 PHE A C 1
ATOM 711 O O . PHE A 1 90 ? 6.906 -3.435 -7.639 1.00 93.50 90 PHE A O 1
ATOM 718 N N . LEU A 1 91 ? 7.418 -1.354 -8.318 1.00 91.31 91 LEU A N 1
ATOM 719 C CA . LEU A 1 91 ? 6.054 -0.834 -8.298 1.00 91.31 91 LEU A CA 1
ATOM 720 C C . LEU A 1 91 ? 5.160 -1.580 -9.299 1.00 91.31 91 LEU A C 1
ATOM 722 O O . LEU A 1 91 ? 4.102 -2.076 -8.926 1.00 91.31 91 LEU A O 1
ATOM 726 N N . GLY A 1 92 ? 5.634 -1.767 -10.535 1.00 88.44 92 GLY A N 1
ATOM 727 C CA . GLY A 1 92 ? 4.912 -2.547 -11.542 1.00 88.44 92 GLY A CA 1
ATOM 728 C C . GLY A 1 92 ? 4.666 -4.000 -11.117 1.00 88.44 92 GLY A C 1
ATOM 729 O O . GLY A 1 92 ? 3.650 -4.590 -11.484 1.00 88.44 92 GLY A O 1
ATOM 730 N N . LEU A 1 93 ? 5.563 -4.586 -10.317 1.00 91.19 93 LEU A N 1
ATOM 731 C CA . LEU A 1 93 ? 5.361 -5.910 -9.730 1.00 91.19 93 LEU A CA 1
ATOM 732 C C . LEU A 1 93 ? 4.314 -5.890 -8.607 1.00 91.19 93 LEU A C 1
ATOM 734 O O . LEU A 1 93 ? 3.475 -6.788 -8.562 1.00 91.19 93 LEU A O 1
ATOM 738 N N . ALA A 1 94 ? 4.357 -4.892 -7.719 1.00 91.31 94 ALA A N 1
ATOM 739 C CA . ALA A 1 94 ? 3.394 -4.726 -6.626 1.00 91.31 94 ALA A CA 1
ATOM 740 C C . ALA A 1 94 ? 1.966 -4.613 -7.162 1.00 91.31 94 ALA A C 1
ATOM 742 O O . ALA A 1 94 ? 1.055 -5.276 -6.678 1.00 91.31 94 ALA A O 1
ATOM 743 N N . GLU A 1 95 ? 1.792 -3.841 -8.228 1.00 85.44 95 GLU A N 1
ATOM 744 C CA . GLU A 1 95 ? 0.492 -3.576 -8.839 1.00 85.44 95 GLU A CA 1
ATOM 745 C C . GLU A 1 95 ? -0.096 -4.790 -9.551 1.00 85.44 95 GLU A C 1
ATOM 747 O O . GLU A 1 95 ? -1.313 -4.941 -9.595 1.00 85.44 95 GLU A O 1
ATOM 752 N N . ARG A 1 96 ? 0.757 -5.675 -10.073 1.00 87.19 96 ARG A N 1
ATOM 753 C CA . ARG A 1 96 ? 0.350 -6.954 -10.671 1.00 87.19 96 ARG A CA 1
ATOM 754 C C . ARG A 1 96 ? 0.132 -8.061 -9.643 1.00 87.19 96 ARG A C 1
ATOM 756 O O . ARG A 1 96 ? -0.393 -9.103 -10.017 1.00 87.19 96 ARG A O 1
ATOM 763 N N . HIS A 1 97 ? 0.600 -7.859 -8.407 1.00 90.12 97 HIS A N 1
ATOM 764 C CA . HIS A 1 97 ? 0.407 -8.747 -7.256 1.00 90.12 97 HIS A CA 1
ATOM 765 C C . HIS A 1 97 ? 0.502 -10.261 -7.573 1.00 90.12 97 HIS A C 1
ATOM 767 O O . HIS A 1 97 ? -0.385 -11.033 -7.203 1.00 90.12 97 HIS A O 1
ATOM 773 N N . PRO A 1 98 ? 1.556 -10.739 -8.271 1.00 92.25 98 PRO A N 1
ATOM 774 C CA . PRO A 1 98 ? 1.622 -12.145 -8.652 1.00 92.25 98 PRO A CA 1
ATOM 775 C C . PRO A 1 98 ? 1.796 -13.031 -7.411 1.00 92.25 98 PRO A C 1
ATOM 777 O O . PRO A 1 98 ? 2.635 -12.744 -6.557 1.00 92.25 98 PRO A O 1
ATOM 780 N N . ALA A 1 99 ? 1.076 -14.156 -7.358 1.00 89.19 99 ALA A N 1
ATOM 781 C CA . ALA A 1 99 ? 0.941 -15.014 -6.170 1.00 89.19 99 ALA A CA 1
ATOM 782 C C . ALA A 1 99 ? 2.267 -15.391 -5.466 1.00 89.19 99 ALA A C 1
ATOM 784 O O . ALA A 1 99 ? 2.306 -15.545 -4.250 1.00 89.19 99 ALA A O 1
ATOM 785 N N . GLY A 1 100 ? 3.377 -15.495 -6.208 1.00 90.25 100 GLY A N 1
ATOM 786 C CA . GLY A 1 100 ? 4.703 -15.834 -5.674 1.00 90.25 100 GLY A CA 1
ATOM 787 C C . GLY A 1 100 ? 5.657 -14.658 -5.426 1.00 90.25 100 GLY A C 1
ATOM 788 O O . GLY A 1 100 ? 6.854 -14.892 -5.290 1.00 90.25 100 GLY A O 1
ATOM 789 N N . ALA A 1 101 ? 5.213 -13.396 -5.459 1.00 93.69 101 ALA A N 1
ATOM 790 C CA . ALA A 1 101 ? 6.106 -12.247 -5.249 1.00 93.69 101 ALA A CA 1
ATOM 791 C C . ALA A 1 101 ? 6.239 -11.787 -3.792 1.00 93.69 101 ALA A C 1
ATOM 793 O O . ALA A 1 101 ? 7.150 -11.009 -3.512 1.00 93.69 101 ALA A O 1
ATOM 794 N N . TRP A 1 102 ? 5.418 -12.289 -2.861 1.00 96.12 102 TRP A N 1
ATOM 795 C CA . TRP A 1 102 ? 5.500 -11.891 -1.449 1.00 96.12 102 TRP A CA 1
ATOM 796 C C . TRP A 1 102 ? 6.920 -11.938 -0.851 1.00 96.12 102 TRP A C 1
ATOM 798 O O . TRP A 1 102 ? 7.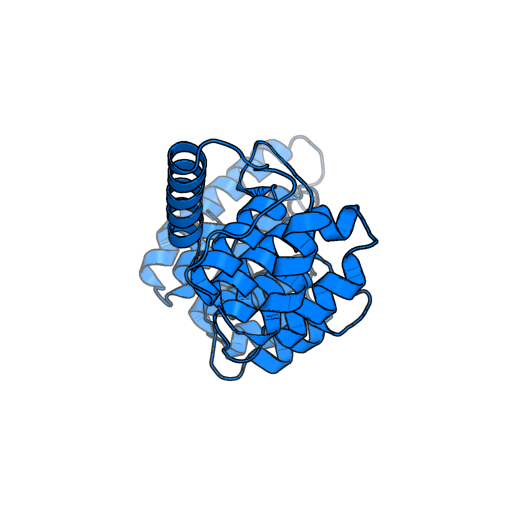327 -10.927 -0.278 1.00 96.12 102 TRP A O 1
ATOM 808 N N . PRO A 1 103 ? 7.729 -13.007 -1.038 1.00 96.00 103 PRO A N 1
ATOM 809 C CA . PRO A 1 103 ? 9.069 -13.074 -0.443 1.00 96.00 103 PRO A CA 1
ATOM 810 C C . PRO A 1 103 ? 10.002 -11.927 -0.859 1.00 96.00 103 PRO A C 1
ATOM 812 O O . PRO A 1 103 ? 10.937 -11.582 -0.136 1.00 96.00 103 PRO A O 1
ATOM 815 N N . LEU A 1 104 ? 9.766 -11.326 -2.030 1.00 95.31 104 LEU A N 1
ATOM 816 C CA . LEU A 1 104 ? 10.509 -10.153 -2.474 1.00 95.31 104 LEU A CA 1
ATOM 817 C C . LEU A 1 104 ? 10.083 -8.905 -1.692 1.00 95.31 104 LEU A C 1
ATOM 819 O O . LEU A 1 104 ? 10.953 -8.209 -1.181 1.00 95.31 104 LEU A O 1
ATOM 823 N N . PHE A 1 105 ? 8.779 -8.632 -1.571 1.00 96.88 105 PHE A N 1
ATOM 824 C CA . PHE A 1 105 ? 8.269 -7.483 -0.809 1.00 96.88 105 PHE A CA 1
ATOM 825 C C . PHE A 1 105 ? 8.654 -7.578 0.666 1.00 96.88 105 PHE A C 1
ATOM 827 O O . PHE A 1 105 ? 9.186 -6.625 1.232 1.00 96.88 105 PHE A O 1
ATOM 834 N N . GLU A 1 106 ? 8.468 -8.755 1.260 1.00 97.00 106 GLU A N 1
ATOM 835 C CA . GLU A 1 106 ? 8.792 -9.030 2.656 1.00 97.00 106 GLU A CA 1
ATOM 836 C C . GLU A 1 106 ? 10.258 -8.735 2.978 1.00 97.00 106 GLU A C 1
ATOM 838 O O . GLU A 1 106 ? 10.550 -8.122 4.003 1.00 97.00 106 GLU A O 1
ATOM 843 N N . ARG A 1 107 ? 11.181 -9.074 2.069 1.00 95.69 107 ARG A N 1
ATOM 844 C CA . ARG A 1 107 ? 12.603 -8.754 2.230 1.00 95.69 107 ARG A CA 1
ATOM 845 C C . ARG A 1 107 ? 12.825 -7.260 2.464 1.00 95.69 107 ARG A C 1
ATOM 847 O O . ARG A 1 107 ? 13.524 -6.902 3.403 1.00 95.69 107 ARG A O 1
ATOM 854 N N . TYR A 1 108 ? 12.198 -6.392 1.669 1.00 94.94 108 TYR A N 1
ATOM 855 C CA . TYR A 1 108 ? 12.330 -4.940 1.838 1.00 94.94 108 TYR A CA 1
ATOM 856 C C . TYR A 1 108 ? 11.688 -4.431 3.133 1.00 94.94 108 TYR A C 1
ATOM 858 O O . TYR A 1 108 ? 12.192 -3.478 3.716 1.00 94.94 108 TYR A O 1
ATOM 866 N N . LEU A 1 109 ? 10.613 -5.064 3.612 1.00 95.88 109 LEU A N 1
ATOM 867 C CA . LEU A 1 109 ? 9.997 -4.704 4.893 1.00 95.88 109 LEU A CA 1
ATOM 868 C C . LEU A 1 109 ? 10.883 -5.098 6.083 1.00 95.88 109 LEU A C 1
ATOM 870 O O . LEU A 1 109 ? 10.977 -4.359 7.067 1.00 95.88 109 LEU A O 1
ATOM 874 N N . LEU A 1 110 ? 11.535 -6.259 6.006 1.00 94.19 110 LEU A N 1
ATOM 875 C CA . LEU A 1 110 ? 12.335 -6.804 7.099 1.00 94.19 110 LEU A CA 1
ATOM 876 C C . LEU A 1 110 ? 13.736 -6.192 7.163 1.00 94.19 110 LEU A C 1
ATOM 878 O O . LEU A 1 110 ? 14.195 -5.896 8.267 1.00 94.19 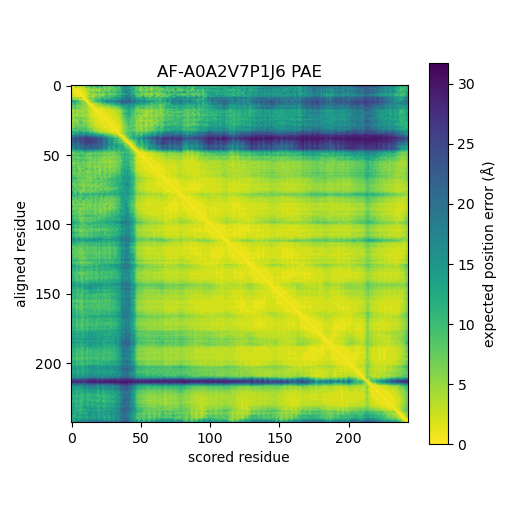110 LEU A O 1
ATOM 882 N N . THR A 1 111 ? 14.388 -5.954 6.022 1.00 91.25 111 THR A N 1
ATOM 883 C CA . THR A 1 111 ? 15.762 -5.438 5.958 1.00 91.25 111 THR A CA 1
ATOM 884 C C . THR A 1 111 ? 15.868 -4.032 6.568 1.00 91.25 111 THR A C 1
ATOM 886 O O . THR A 1 111 ? 15.305 -3.078 6.023 1.00 91.25 111 THR A O 1
ATOM 889 N N . PRO A 1 112 ? 16.611 -3.859 7.680 1.00 85.25 112 PRO A N 1
ATOM 890 C CA . PRO A 1 112 ? 16.917 -2.534 8.210 1.00 85.25 112 PRO A CA 1
ATOM 891 C C . PRO A 1 112 ? 17.684 -1.703 7.177 1.00 85.25 112 PRO A C 1
ATOM 893 O O . PRO A 1 112 ? 18.557 -2.223 6.487 1.00 85.25 112 PRO A O 1
ATOM 896 N N . GLY A 1 113 ? 17.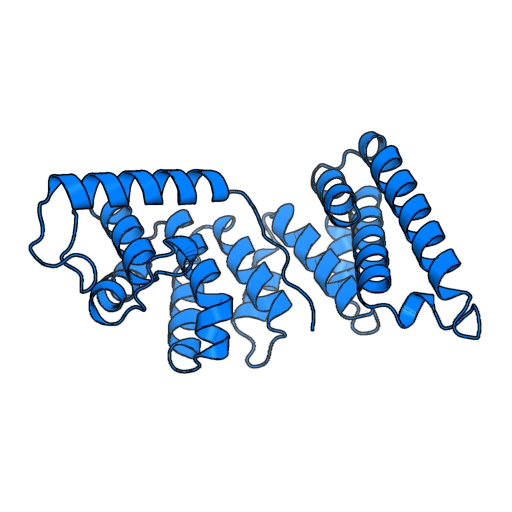351 -0.418 7.051 1.00 83.62 113 GLY A N 1
ATOM 897 C CA . GLY A 1 113 ? 17.997 0.472 6.079 1.00 83.62 113 GLY A CA 1
ATOM 898 C C . GLY A 1 113 ? 17.595 0.231 4.619 1.00 83.62 113 GLY A C 1
ATOM 899 O O . GLY A 1 113 ? 18.167 0.853 3.726 1.00 83.62 113 GLY A O 1
ATOM 900 N N . ALA A 1 114 ? 16.608 -0.634 4.348 1.00 90.25 114 ALA A N 1
ATOM 901 C CA . ALA A 1 114 ? 16.004 -0.710 3.025 1.00 90.25 114 ALA A CA 1
ATOM 902 C C . ALA A 1 114 ? 15.491 0.672 2.596 1.00 90.25 114 ALA A C 1
ATOM 904 O O . ALA A 1 114 ? 14.908 1.416 3.387 1.00 90.25 114 ALA A O 1
ATOM 905 N N . HIS A 1 115 ? 15.702 1.008 1.324 1.00 90.31 115 HIS A N 1
ATOM 906 C CA . HIS A 1 115 ? 15.339 2.318 0.804 1.00 90.31 115 HIS A CA 1
ATOM 907 C C . HIS A 1 115 ? 13.836 2.578 0.989 1.00 90.31 115 HIS A C 1
ATOM 909 O O . HIS A 1 115 ? 13.003 1.797 0.521 1.00 90.31 115 HIS A O 1
ATOM 915 N N . HIS A 1 116 ? 13.489 3.692 1.640 1.00 87.12 116 HIS A N 1
ATOM 916 C CA . HIS A 1 116 ? 12.127 4.028 2.076 1.00 87.12 116 HIS A CA 1
ATOM 917 C C . HIS A 1 116 ? 11.081 3.924 0.953 1.00 87.12 116 HIS A C 1
ATOM 919 O O . HIS A 1 116 ? 9.967 3.468 1.197 1.00 87.12 116 HIS A O 1
ATOM 925 N N . ALA A 1 117 ? 11.445 4.269 -0.287 1.00 89.56 117 ALA A N 1
ATOM 926 C CA . ALA A 1 117 ? 10.555 4.132 -1.441 1.00 89.56 117 ALA A CA 1
ATOM 927 C C . ALA A 1 117 ? 10.126 2.678 -1.719 1.00 89.56 117 ALA A C 1
ATOM 929 O O . ALA A 1 117 ? 8.953 2.409 -1.971 1.00 89.56 117 ALA A O 1
ATOM 930 N N . PHE A 1 118 ? 11.054 1.723 -1.607 1.00 93.75 118 PHE A N 1
ATOM 931 C CA . PHE A 1 118 ? 10.738 0.302 -1.758 1.00 93.75 118 PHE A CA 1
ATOM 932 C C . PHE A 1 118 ? 9.931 -0.216 -0.570 1.00 93.75 118 PHE A C 1
ATOM 934 O O . PHE A 1 118 ? 9.012 -1.005 -0.766 1.00 93.75 118 PHE A O 1
ATOM 941 N N . VAL A 1 119 ? 10.230 0.259 0.646 1.00 94.56 119 VAL A N 1
ATOM 942 C CA . VAL A 1 119 ? 9.438 -0.065 1.843 1.00 94.56 119 VAL A CA 1
ATOM 943 C C . VAL A 1 119 ? 7.994 0.407 1.663 1.00 94.56 119 VAL A C 1
ATOM 945 O O . VAL A 1 119 ? 7.078 -0.379 1.871 1.00 94.56 119 VAL A O 1
ATOM 948 N N . ALA A 1 120 ? 7.777 1.643 1.206 1.00 92.69 120 ALA A N 1
ATOM 949 C CA . ALA A 1 120 ? 6.444 2.192 0.957 1.00 92.69 120 ALA A CA 1
ATOM 950 C C . ALA A 1 120 ? 5.655 1.359 -0.067 1.00 92.69 120 ALA A C 1
ATOM 952 O O . ALA A 1 120 ? 4.522 0.967 0.207 1.00 92.69 120 ALA A O 1
ATOM 953 N N . ALA A 1 121 ? 6.275 1.022 -1.202 1.00 93.38 121 ALA A N 1
ATOM 954 C CA . ALA A 1 121 ? 5.643 0.179 -2.215 1.00 93.38 121 ALA A CA 1
ATOM 955 C C . ALA A 1 121 ? 5.365 -1.247 -1.702 1.00 93.38 121 ALA A C 1
ATOM 957 O O . ALA A 1 121 ? 4.329 -1.824 -2.019 1.00 93.38 121 ALA A O 1
ATOM 958 N N . ALA A 1 122 ? 6.259 -1.818 -0.888 1.00 96.06 122 ALA A N 1
ATOM 959 C CA . ALA A 1 122 ? 6.075 -3.141 -0.295 1.00 96.06 122 ALA A CA 1
ATOM 960 C C . ALA A 1 122 ? 4.954 -3.162 0.757 1.00 96.06 122 ALA A C 1
ATOM 962 O O . ALA A 1 122 ? 4.222 -4.147 0.842 1.00 96.06 122 ALA A O 1
ATOM 963 N N . VAL A 1 123 ? 4.799 -2.080 1.528 1.00 95.62 123 VAL A N 1
ATOM 964 C CA . VAL A 1 123 ? 3.684 -1.905 2.466 1.00 95.62 123 VAL A CA 1
ATOM 965 C C . VAL A 1 123 ? 2.366 -1.927 1.702 1.00 95.62 123 VAL A C 1
ATOM 967 O O . VAL A 1 123 ? 1.502 -2.734 2.023 1.00 95.62 123 VAL A O 1
ATOM 970 N N . GLU A 1 124 ? 2.237 -1.116 0.651 1.00 93.56 124 GLU A N 1
ATOM 971 C CA . GLU A 1 124 ? 1.015 -1.080 -0.160 1.00 93.56 124 GLU A CA 1
ATOM 972 C C . GLU A 1 124 ? 0.768 -2.398 -0.901 1.00 93.56 124 GLU A C 1
ATOM 974 O O . GLU A 1 124 ? -0.379 -2.814 -1.039 1.00 93.56 124 GLU A O 1
ATOM 979 N N . ALA A 1 125 ? 1.822 -3.100 -1.331 1.00 94.44 125 ALA A N 1
ATOM 980 C CA . ALA A 1 125 ? 1.698 -4.426 -1.931 1.00 94.44 125 ALA A CA 1
ATOM 981 C C . ALA A 1 125 ? 1.103 -5.454 -0.955 1.00 94.44 125 ALA A C 1
ATOM 983 O O . ALA A 1 125 ? 0.391 -6.359 -1.388 1.00 94.44 125 ALA A O 1
ATOM 984 N N . ALA A 1 126 ? 1.377 -5.327 0.349 1.00 95.12 126 ALA A N 1
ATOM 985 C CA . ALA A 1 126 ? 0.988 -6.311 1.356 1.00 95.12 126 ALA A CA 1
ATOM 986 C C . ALA A 1 126 ? -0.521 -6.560 1.411 1.00 95.12 126 ALA A C 1
ATOM 988 O O . ALA A 1 126 ? -0.929 -7.683 1.683 1.00 95.12 126 ALA A O 1
ATOM 989 N N . ARG A 1 127 ? -1.354 -5.571 1.074 1.00 91.94 127 ARG A N 1
ATOM 990 C CA . ARG A 1 127 ? -2.816 -5.727 1.070 1.00 91.94 127 ARG A CA 1
ATOM 991 C C . ARG A 1 127 ? -3.347 -6.762 0.070 1.00 91.94 127 ARG A C 1
ATOM 993 O O . ARG A 1 127 ? -4.476 -7.212 0.212 1.00 91.94 127 ARG A O 1
ATOM 1000 N N . TYR A 1 128 ? -2.539 -7.150 -0.920 1.00 92.81 128 TYR A N 1
ATOM 1001 C CA . TYR A 1 128 ? -2.881 -8.189 -1.898 1.00 92.81 128 TYR A CA 1
ATOM 1002 C C . TYR A 1 128 ? -2.399 -9.588 -1.498 1.00 92.81 128 TYR A C 1
ATOM 1004 O O . TYR A 1 128 ? -2.630 -10.553 -2.222 1.00 92.81 128 TYR A O 1
ATOM 1012 N N . TYR A 1 129 ? -1.723 -9.713 -0.355 1.00 94.38 129 TYR A N 1
ATOM 1013 C CA . TYR A 1 129 ? -1.239 -10.982 0.171 1.00 94.38 129 TYR A CA 1
ATOM 1014 C C . TYR A 1 129 ? -1.842 -11.171 1.566 1.00 94.38 129 TYR A C 1
ATOM 1016 O O . TYR A 1 129 ? -1.387 -10.526 2.504 1.00 94.38 129 TYR A O 1
ATOM 1024 N N . PRO A 1 130 ? -2.855 -12.036 1.734 1.00 92.31 130 PRO A N 1
ATOM 1025 C CA . PRO A 1 130 ? -3.444 -12.295 3.045 1.00 92.31 130 PRO A CA 1
ATOM 1026 C C . PRO A 1 130 ? -2.447 -12.910 4.040 1.00 92.31 130 PRO A C 1
ATOM 1028 O O . PRO A 1 130 ? -1.483 -13.581 3.652 1.00 92.31 130 PRO A O 1
ATOM 1031 N N . GLY A 1 131 ? -2.702 -12.710 5.333 1.00 93.94 131 GLY A N 1
ATOM 1032 C CA . GLY A 1 131 ? -1.921 -13.250 6.448 1.00 93.94 131 GLY A CA 1
ATOM 1033 C C . GLY A 1 131 ? -0.671 -12.436 6.786 1.00 93.94 131 GLY A C 1
ATOM 1034 O O . GLY A 1 131 ? 0.290 -12.985 7.331 1.00 93.94 131 GLY A O 1
ATOM 1035 N N . ARG A 1 132 ? -0.623 -11.153 6.402 1.00 95.31 132 ARG A N 1
ATOM 1036 C CA . ARG A 1 132 ? 0.601 -10.323 6.463 1.00 95.31 132 ARG A CA 1
ATOM 1037 C C . ARG A 1 132 ? 0.527 -9.172 7.453 1.00 95.31 132 ARG A C 1
ATOM 1039 O O . ARG A 1 132 ? 1.524 -8.459 7.600 1.00 95.31 132 ARG A O 1
ATOM 1046 N N . ALA A 1 133 ? -0.573 -9.016 8.195 1.00 95.62 133 ALA A N 1
ATOM 1047 C CA . ALA A 1 133 ? -0.719 -7.899 9.128 1.00 95.62 133 ALA A CA 1
ATOM 1048 C C . ALA A 1 133 ? 0.404 -7.867 10.174 1.00 95.62 133 ALA A C 1
ATOM 1050 O O . ALA A 1 133 ? 0.950 -6.804 10.455 1.00 95.62 133 ALA A O 1
ATOM 1051 N N . ASN A 1 134 ? 0.846 -9.029 10.667 1.00 96.12 134 ASN A N 1
ATOM 1052 C CA . ASN A 1 134 ? 1.937 -9.126 11.643 1.00 96.12 134 ASN A CA 1
ATOM 1053 C C . ASN A 1 134 ? 3.253 -8.489 11.165 1.00 96.12 134 ASN A C 1
ATOM 1055 O O . ASN A 1 134 ? 3.998 -7.929 11.970 1.00 96.12 134 ASN A O 1
ATOM 1059 N N . VAL A 1 135 ? 3.565 -8.565 9.867 1.00 96.94 135 VAL A N 1
ATOM 1060 C CA . VAL A 1 135 ? 4.782 -7.947 9.312 1.00 96.94 135 VAL A CA 1
ATOM 1061 C C . VAL A 1 135 ? 4.659 -6.424 9.340 1.00 96.94 135 VAL A C 1
ATOM 1063 O O . VAL A 1 135 ? 5.605 -5.740 9.727 1.00 96.94 135 VAL A O 1
ATOM 1066 N N . LEU A 1 136 ? 3.481 -5.901 8.995 1.00 97.31 136 LEU A N 1
ATOM 1067 C CA . LEU A 1 136 ? 3.194 -4.468 9.002 1.00 97.31 136 LEU A CA 1
ATOM 1068 C C . LEU A 1 136 ? 3.127 -3.888 10.420 1.00 97.31 136 LEU A C 1
ATOM 1070 O O . LEU A 1 136 ? 3.670 -2.812 10.656 1.00 97.31 136 LEU A O 1
ATOM 1074 N N . VAL A 1 137 ? 2.538 -4.618 11.371 1.00 97.19 137 VAL A N 1
ATOM 1075 C CA . VAL A 1 137 ? 2.522 -4.242 12.794 1.00 97.19 137 VAL A CA 1
ATOM 1076 C C . VAL A 1 137 ? 3.950 -4.118 13.323 1.00 97.19 137 VAL A C 1
ATOM 1078 O O . VAL A 1 137 ? 4.312 -3.082 13.875 1.00 97.19 137 VAL A O 1
ATOM 1081 N N . ARG A 1 138 ? 4.806 -5.123 13.086 1.00 96.12 138 ARG A N 1
ATOM 1082 C CA . ARG A 1 138 ? 6.221 -5.063 13.496 1.00 96.12 138 ARG A CA 1
ATOM 1083 C C . ARG A 1 138 ? 6.975 -3.908 12.842 1.00 96.12 138 ARG A C 1
ATOM 1085 O O . ARG A 1 138 ? 7.810 -3.284 13.492 1.00 96.12 138 ARG A O 1
ATOM 1092 N N . LEU A 1 139 ? 6.698 -3.622 11.568 1.00 96.06 139 LEU A N 1
ATOM 1093 C CA . LEU A 1 139 ? 7.282 -2.468 10.890 1.00 96.06 139 LEU A CA 1
ATOM 1094 C C . LEU A 1 139 ? 6.860 -1.163 11.570 1.00 96.06 139 LEU A C 1
ATOM 1096 O O . LEU A 1 139 ? 7.727 -0.334 11.837 1.00 96.06 139 LEU A O 1
ATOM 1100 N N . PHE A 1 140 ? 5.568 -0.997 11.866 1.00 95.25 140 PHE A N 1
ATOM 1101 C CA . PHE A 1 140 ? 5.052 0.191 12.542 1.00 95.25 140 PHE A CA 1
ATOM 1102 C C . PHE A 1 140 ? 5.717 0.385 13.907 1.00 95.25 140 PHE A C 1
ATOM 1104 O O . PHE A 1 140 ? 6.250 1.455 14.185 1.00 95.25 140 PHE A O 1
ATOM 1111 N N . GLU A 1 141 ? 5.769 -0.667 14.725 1.00 93.88 141 GLU A N 1
ATOM 1112 C CA . GLU A 1 141 ? 6.412 -0.633 16.043 1.00 93.88 141 GLU A CA 1
ATOM 1113 C C . GLU A 1 141 ? 7.898 -0.271 15.968 1.00 93.88 141 GLU A C 1
ATOM 1115 O O . GLU A 1 141 ? 8.407 0.449 16.821 1.00 93.88 141 GLU A O 1
ATOM 1120 N N . ARG A 1 142 ? 8.602 -0.700 14.915 1.00 92.75 142 ARG A N 1
ATOM 1121 C CA . ARG A 1 142 ? 10.005 -0.325 14.703 1.00 92.75 142 ARG A CA 1
ATOM 1122 C C . ARG A 1 142 ? 10.173 1.157 14.364 1.00 92.75 142 ARG A C 1
ATOM 1124 O O . ARG A 1 142 ? 11.165 1.754 14.770 1.00 92.75 142 ARG A O 1
ATOM 1131 N N . ILE A 1 143 ? 9.244 1.742 13.605 1.00 91.50 143 ILE A N 1
ATOM 1132 C CA . ILE A 1 143 ? 9.355 3.133 13.137 1.00 91.50 143 ILE A CA 1
ATOM 1133 C C . ILE A 1 143 ? 8.615 4.139 14.022 1.00 91.50 143 ILE A C 1
ATOM 1135 O O . ILE A 1 143 ? 8.789 5.335 13.831 1.00 91.50 143 ILE A O 1
ATOM 1139 N N . ARG A 1 144 ? 7.791 3.702 14.985 1.00 88.44 144 ARG A N 1
ATOM 1140 C CA . ARG A 1 144 ? 6.900 4.588 15.764 1.00 88.44 144 ARG A CA 1
ATOM 1141 C C . ARG A 1 144 ? 7.617 5.726 16.499 1.00 88.44 144 ARG A C 1
ATOM 1143 O O . ARG A 1 144 ? 6.988 6.748 16.775 1.00 88.44 144 ARG A O 1
ATOM 1150 N N . GLY A 1 145 ? 8.893 5.526 16.843 1.00 88.62 145 GLY A N 1
ATOM 1151 C CA . GLY A 1 145 ? 9.752 6.517 17.499 1.00 88.62 145 GLY A CA 1
ATOM 1152 C C . GLY A 1 145 ? 10.458 7.476 16.535 1.00 88.62 145 GLY A C 1
ATOM 1153 O O . GLY A 1 145 ? 10.914 8.531 16.961 1.00 88.62 145 GLY A O 1
ATOM 1154 N N . ASP A 1 146 ? 10.519 7.147 15.244 1.00 91.12 146 ASP A N 1
ATOM 1155 C CA . ASP A 1 146 ? 11.070 8.008 14.199 1.00 91.12 146 ASP A CA 1
ATOM 1156 C C . ASP A 1 146 ? 9.933 8.812 13.560 1.00 91.12 146 ASP A C 1
ATOM 1158 O O . ASP A 1 146 ? 9.112 8.289 12.803 1.00 91.12 146 ASP A O 1
ATOM 1162 N N . GLN A 1 147 ? 9.874 10.108 13.864 1.00 86.88 147 GLN A N 1
ATOM 1163 C CA . GLN A 1 147 ? 8.799 10.974 13.381 1.00 86.88 147 GLN A CA 1
ATOM 1164 C C . GLN A 1 147 ? 8.785 11.121 11.853 1.00 86.88 147 GLN A C 1
ATOM 1166 O O . GLN A 1 147 ? 7.704 11.237 11.272 1.00 86.88 147 GLN A O 1
ATOM 1171 N N . MET A 1 148 ? 9.948 11.100 11.189 1.00 87.81 148 MET A N 1
ATOM 1172 C CA . MET A 1 148 ? 10.014 11.235 9.732 1.00 87.81 148 MET A CA 1
ATOM 1173 C C . MET A 1 148 ? 9.476 9.976 9.059 1.00 87.81 148 MET A C 1
ATOM 1175 O O . MET A 1 148 ? 8.596 10.060 8.198 1.00 87.81 148 MET A O 1
ATOM 1179 N N . LEU A 1 149 ? 9.947 8.803 9.493 1.00 88.31 149 LEU A N 1
ATOM 1180 C CA . LEU A 1 149 ? 9.470 7.528 8.962 1.00 88.31 149 LEU A CA 1
ATOM 1181 C C . LEU A 1 149 ? 8.001 7.291 9.299 1.00 88.31 149 LEU A C 1
ATOM 1183 O O . LEU A 1 149 ? 7.257 6.839 8.431 1.00 88.31 149 LEU A O 1
ATOM 1187 N N . ARG A 1 150 ? 7.552 7.632 10.511 1.00 89.69 150 ARG A N 1
ATOM 1188 C CA . ARG A 1 150 ? 6.144 7.511 10.910 1.00 89.69 150 ARG A CA 1
ATOM 1189 C C . ARG A 1 150 ? 5.240 8.398 10.061 1.00 89.69 150 ARG A C 1
ATOM 1191 O O . ARG A 1 150 ? 4.235 7.911 9.554 1.00 89.69 150 ARG A O 1
ATOM 1198 N N . ARG A 1 151 ? 5.619 9.658 9.821 1.00 87.38 151 ARG A N 1
ATOM 1199 C CA . ARG A 1 151 ? 4.856 10.569 8.949 1.00 87.38 151 ARG A CA 1
ATOM 1200 C C . ARG A 1 151 ? 4.768 10.057 7.510 1.00 87.38 151 ARG A C 1
ATOM 1202 O O . ARG A 1 151 ? 3.753 10.262 6.852 1.00 87.38 151 ARG A O 1
ATOM 1209 N N . PHE A 1 152 ? 5.824 9.409 7.024 1.00 87.62 152 PHE A N 1
ATOM 1210 C CA . PHE A 1 152 ? 5.899 8.922 5.649 1.00 87.62 152 PHE A CA 1
ATOM 1211 C C . PHE A 1 152 ? 5.214 7.559 5.440 1.00 87.62 152 PHE A C 1
ATOM 1213 O O . PHE A 1 152 ? 4.424 7.395 4.511 1.00 87.62 152 PHE A O 1
ATOM 1220 N N . LEU A 1 153 ? 5.504 6.572 6.291 1.00 91.19 153 LEU A N 1
ATOM 1221 C CA . LEU A 1 153 ? 5.028 5.190 6.155 1.00 91.19 153 LEU A CA 1
ATOM 1222 C C . LEU A 1 153 ? 3.743 4.913 6.939 1.00 91.19 153 LEU A C 1
ATOM 1224 O O . LEU A 1 153 ? 2.988 4.028 6.543 1.00 91.19 153 LEU A O 1
ATOM 1228 N N . GLY A 1 154 ? 3.480 5.642 8.025 1.00 91.81 154 GLY A N 1
ATOM 1229 C CA . GLY A 1 154 ? 2.334 5.421 8.911 1.00 91.81 154 GLY A CA 1
ATOM 1230 C C . GLY A 1 154 ? 0.999 5.363 8.165 1.00 91.81 154 GLY A C 1
ATOM 1231 O O . GLY A 1 154 ? 0.325 4.335 8.256 1.00 91.81 154 GLY A O 1
ATOM 1232 N N . PRO A 1 155 ? 0.640 6.374 7.348 1.00 90.75 155 PRO A N 1
ATOM 1233 C CA . PRO A 1 155 ? -0.604 6.353 6.579 1.00 90.75 155 PRO A CA 1
ATOM 1234 C C . PRO A 1 155 ? -0.739 5.122 5.670 1.00 90.75 155 PRO A C 1
ATOM 1236 O O . PRO A 1 155 ? -1.791 4.486 5.646 1.00 90.75 155 PRO A O 1
ATOM 1239 N N . LYS A 1 156 ? 0.342 4.719 4.986 1.00 92.31 156 LYS A N 1
ATOM 1240 C CA . LYS A 1 156 ? 0.356 3.548 4.087 1.00 92.31 156 LYS A CA 1
ATOM 1241 C C . LYS A 1 156 ? 0.225 2.227 4.845 1.00 92.31 156 LYS A C 1
ATOM 1243 O O . LYS A 1 156 ? -0.474 1.319 4.390 1.00 92.31 156 LYS A O 1
ATOM 1248 N N . ILE A 1 157 ? 0.878 2.119 6.004 1.00 94.75 157 ILE A N 1
ATOM 1249 C CA . ILE A 1 157 ? 0.787 0.940 6.873 1.00 94.75 157 ILE A CA 1
ATOM 1250 C C . ILE A 1 157 ? -0.641 0.793 7.390 1.00 94.75 157 ILE A C 1
ATOM 1252 O O . ILE A 1 157 ? -1.221 -0.282 7.258 1.00 94.75 157 ILE A O 1
ATOM 1256 N N . LEU A 1 158 ? -1.226 1.869 7.919 1.00 94.56 158 LEU A N 1
ATOM 1257 C CA . LEU A 1 158 ? -2.589 1.847 8.447 1.00 94.56 158 LEU A CA 1
ATOM 1258 C C . LEU A 1 158 ? -3.623 1.572 7.353 1.00 94.56 158 LEU A C 1
ATOM 1260 O O . LEU A 1 158 ? -4.535 0.783 7.583 1.00 9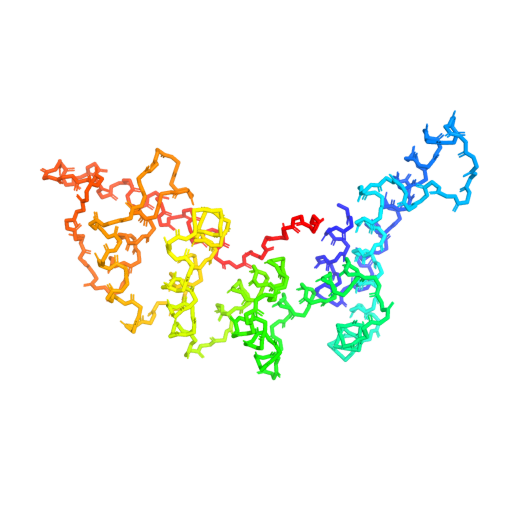4.56 158 LEU A O 1
ATOM 1264 N N . ALA A 1 159 ? -3.451 2.132 6.152 1.00 92.81 159 ALA A N 1
ATOM 1265 C CA . ALA A 1 159 ? -4.291 1.800 5.003 1.00 92.81 159 ALA A CA 1
ATOM 1266 C C . ALA A 1 159 ? -4.216 0.302 4.664 1.00 92.81 159 ALA A C 1
ATOM 1268 O O . ALA A 1 159 ? -5.240 -0.354 4.494 1.00 92.81 159 ALA A O 1
ATOM 1269 N N . SER A 1 160 ? -3.012 -0.272 4.639 1.00 94.88 160 SER A N 1
ATOM 1270 C CA . SER A 1 160 ? -2.823 -1.696 4.336 1.00 94.88 160 SER A CA 1
ATOM 1271 C C . SER A 1 160 ? -3.399 -2.603 5.429 1.00 94.88 160 SER A C 1
ATOM 1273 O O . SER A 1 160 ? -4.039 -3.603 5.115 1.00 94.88 160 SER A O 1
ATOM 1275 N N . LEU A 1 161 ? -3.247 -2.235 6.705 1.00 96.00 161 LEU A N 1
ATOM 1276 C CA . LEU A 1 161 ? -3.869 -2.938 7.833 1.00 96.00 161 LEU A CA 1
ATOM 1277 C C . LEU A 1 161 ? -5.403 -2.870 7.782 1.00 96.00 161 LEU A C 1
ATOM 1279 O O . LEU A 1 161 ? -6.058 -3.878 8.037 1.00 96.00 161 LEU A O 1
ATOM 1283 N N . TYR A 1 162 ? -5.973 -1.725 7.394 1.00 94.38 162 TYR A N 1
ATOM 1284 C CA . TYR A 1 162 ? -7.413 -1.568 7.172 1.00 94.38 162 TYR A CA 1
ATOM 1285 C C . TYR A 1 162 ? -7.947 -2.498 6.068 1.00 94.38 162 TYR A C 1
ATOM 1287 O O . TYR A 1 162 ? -9.039 -3.063 6.201 1.00 94.38 162 TYR A O 1
ATOM 1295 N N . VAL A 1 163 ? -7.188 -2.675 4.979 1.00 94.50 163 VAL A N 1
ATOM 1296 C CA . VAL A 1 163 ? -7.564 -3.600 3.896 1.00 94.50 163 VAL A CA 1
ATOM 1297 C C . VAL A 1 163 ? -7.476 -5.048 4.361 1.00 94.50 163 VAL A C 1
ATOM 1299 O O . VAL A 1 163 ? -8.427 -5.799 4.165 1.00 94.50 163 VAL A O 1
ATOM 1302 N N . LEU A 1 164 ? -6.354 -5.424 4.987 1.00 94.50 164 LEU A N 1
ATOM 1303 C CA . LEU A 1 164 ? -6.127 -6.786 5.475 1.00 94.50 164 LEU A CA 1
ATOM 1304 C C . LEU A 1 164 ? -7.182 -7.193 6.503 1.00 94.50 164 LEU A C 1
ATOM 1306 O O . LEU A 1 164 ? -7.637 -8.332 6.484 1.00 94.50 164 LEU A O 1
ATOM 1310 N N . SER A 1 165 ? -7.594 -6.258 7.368 1.00 94.25 165 SER A N 1
ATOM 1311 C CA . SER A 1 165 ? -8.668 -6.463 8.342 1.00 94.25 165 SER A CA 1
ATOM 1312 C C . SER A 1 165 ? -8.466 -7.739 9.177 1.00 94.25 165 SER A C 1
ATOM 1314 O O . SER A 1 165 ? -9.406 -8.485 9.451 1.00 94.25 165 SER A O 1
ATOM 1316 N N . GLU A 1 166 ? -7.220 -7.993 9.588 1.00 95.38 166 GLU A N 1
ATOM 1317 C CA . GLU A 1 166 ? -6.838 -9.175 10.363 1.00 95.38 166 GLU A CA 1
ATOM 1318 C C . GLU A 1 166 ? -6.868 -8.875 11.875 1.00 95.38 166 GLU A C 1
ATOM 1320 O O . GLU A 1 166 ? -6.283 -7.870 12.301 1.00 95.38 166 GLU A O 1
ATOM 1325 N N . PRO A 1 167 ? -7.436 -9.762 12.721 1.00 94.62 167 PRO A N 1
ATOM 1326 C CA . PRO A 1 167 ? -7.513 -9.557 14.173 1.00 94.62 167 PRO A CA 1
ATOM 1327 C C . PRO A 1 167 ? -6.166 -9.303 14.861 1.00 94.62 167 PRO A C 1
ATOM 1329 O O . PRO A 1 167 ? -6.107 -8.577 15.849 1.00 94.62 167 PRO A O 1
ATOM 1332 N N . GLY A 1 168 ? -5.065 -9.840 14.321 1.00 94.12 168 GLY A N 1
ATOM 1333 C CA . GLY A 1 168 ? -3.714 -9.622 14.857 1.00 94.12 168 GLY A CA 1
ATOM 1334 C C . GLY A 1 168 ? -3.249 -8.158 14.833 1.00 94.12 168 GLY A C 1
ATOM 1335 O O . GLY A 1 168 ? -2.311 -7.805 15.540 1.00 94.12 168 GLY A O 1
ATOM 1336 N N . SER A 1 169 ? -3.910 -7.293 14.057 1.00 96.62 169 SER A N 1
ATOM 1337 C CA . SER A 1 169 ? -3.633 -5.850 14.027 1.00 96.62 169 SER A CA 1
ATOM 1338 C C . SER A 1 169 ? -4.325 -5.058 15.140 1.00 96.62 169 SER A C 1
ATOM 1340 O O . SER A 1 169 ? -3.922 -3.929 15.420 1.00 96.62 169 SER A O 1
ATOM 1342 N N . LEU A 1 170 ? -5.331 -5.644 15.800 1.00 96.38 170 LEU A N 1
ATOM 1343 C CA . LEU A 1 170 ? -6.191 -4.949 16.756 1.00 96.38 170 LEU A CA 1
ATOM 1344 C C . LEU A 1 170 ? -5.421 -4.296 17.920 1.00 96.38 170 LEU A C 1
ATOM 1346 O O . LEU A 1 170 ? -5.683 -3.121 18.172 1.00 96.38 170 LEU A O 1
ATOM 1350 N N . PRO A 1 171 ? -4.426 -4.946 18.567 1.00 96.56 171 PRO A N 1
ATOM 1351 C CA . PRO A 1 171 ? -3.697 -4.322 19.676 1.00 96.56 171 PRO A CA 1
ATOM 1352 C C . PRO A 1 171 ? -2.971 -3.027 19.286 1.00 96.56 171 PRO A C 1
ATOM 1354 O O . PRO A 1 171 ? -2.972 -2.060 20.046 1.00 96.56 171 PRO A O 1
ATOM 1357 N N . LEU A 1 172 ? -2.382 -2.982 18.083 1.00 96.69 172 LEU A N 1
ATOM 1358 C CA . LEU A 1 172 ? -1.756 -1.766 17.561 1.00 96.69 172 LEU A CA 1
ATOM 1359 C C . LEU A 1 172 ? -2.810 -0.674 17.341 1.00 96.69 172 LEU A C 1
ATOM 1361 O O . LEU A 1 172 ? -2.619 0.465 17.765 1.00 96.69 172 LEU A O 1
ATOM 1365 N N . LEU A 1 173 ? -3.919 -1.017 16.681 1.00 96.94 173 LEU A N 1
ATOM 1366 C CA . LEU A 1 173 ? -4.973 -0.058 16.350 1.00 96.94 173 LEU A CA 1
ATOM 1367 C C . LEU A 1 173 ? -5.617 0.526 17.615 1.00 96.94 173 LEU A C 1
ATOM 1369 O O . LEU A 1 173 ? -5.788 1.737 17.705 1.00 96.94 173 LEU A O 1
ATOM 1373 N N . GLU A 1 174 ? -5.905 -0.301 18.618 1.00 96.06 174 GLU A N 1
ATOM 1374 C CA . GLU A 1 174 ? -6.432 0.152 19.909 1.00 96.06 174 GLU A CA 1
ATOM 1375 C C . GLU A 1 174 ? -5.428 1.042 20.654 1.00 96.06 174 GLU A C 1
ATOM 1377 O O . GLU A 1 174 ? -5.808 2.089 21.179 1.00 96.06 174 GLU A O 1
ATOM 1382 N N . GLY A 1 175 ? -4.135 0.704 20.625 1.00 95.81 175 GLY A N 1
ATOM 1383 C CA . GLY A 1 175 ? -3.081 1.561 21.177 1.00 95.81 175 GLY A CA 1
ATOM 1384 C C . GLY A 1 175 ? -3.008 2.938 20.504 1.00 95.81 175 GLY A C 1
ATOM 1385 O O . GLY A 1 175 ? -2.764 3.953 21.169 1.00 95.81 175 GLY A O 1
ATOM 1386 N N . LEU A 1 176 ? -3.273 3.006 19.196 1.00 95.88 176 LEU A N 1
ATOM 1387 C CA . LEU A 1 176 ? -3.323 4.262 18.445 1.00 95.88 176 LEU A CA 1
ATOM 1388 C C . LEU A 1 176 ? -4.550 5.116 18.773 1.00 95.88 176 LEU A C 1
ATOM 1390 O O . LEU A 1 176 ? -4.475 6.326 18.597 1.00 95.88 176 LEU A O 1
ATOM 1394 N N . LEU A 1 177 ? -5.637 4.562 19.316 1.00 95.06 177 LEU A N 1
ATOM 1395 C CA . LEU A 1 177 ? -6.770 5.382 19.778 1.00 95.06 177 LEU A CA 1
ATOM 1396 C C . LEU A 1 177 ? -6.390 6.311 20.937 1.00 95.06 177 LEU A C 1
ATOM 1398 O O . LEU A 1 177 ? -7.031 7.344 21.132 1.00 95.06 177 LEU A O 1
ATOM 1402 N N . VAL A 1 178 ? -5.344 5.943 21.683 1.00 93.88 178 VAL A N 1
ATOM 1403 C CA . VAL A 1 178 ? -4.812 6.704 22.818 1.00 93.88 178 VAL A CA 1
ATOM 1404 C C . VAL A 1 178 ? -3.559 7.490 22.428 1.00 93.88 178 VAL A C 1
ATOM 1406 O O . VAL A 1 178 ? -3.414 8.653 22.784 1.00 93.88 178 VAL A O 1
ATOM 1409 N N . THR A 1 179 ? -2.641 6.862 21.692 1.00 92.69 179 THR A N 1
ATOM 1410 C CA . THR A 1 179 ? -1.286 7.400 21.444 1.00 92.69 179 THR A CA 1
ATOM 1411 C C . THR A 1 179 ? -1.045 7.861 20.003 1.00 92.69 179 THR A C 1
ATOM 1413 O O . THR A 1 179 ? 0.051 8.318 19.659 1.00 92.69 179 THR A O 1
ATOM 1416 N N . GLY A 1 180 ? -2.046 7.703 19.138 1.00 92.50 180 GLY A N 1
ATOM 1417 C CA . GLY A 1 180 ? -1.969 8.053 17.728 1.00 92.50 180 GLY A CA 1
ATOM 1418 C C . GLY A 1 180 ? -1.967 9.559 17.501 1.00 92.50 180 GLY A C 1
ATOM 1419 O O . GLY A 1 180 ? -2.494 10.341 18.291 1.00 92.50 180 GLY A O 1
ATOM 1420 N N . HIS A 1 181 ? -1.384 9.965 16.380 1.00 91.56 181 HIS A N 1
ATOM 1421 C CA . HIS A 1 181 ? -1.412 11.350 15.940 1.00 91.56 181 HIS A CA 1
ATOM 1422 C C . HIS A 1 181 ? -2.826 11.778 15.513 1.00 91.56 181 HIS A C 1
ATOM 1424 O O . HIS A 1 181 ? -3.517 11.085 14.752 1.00 91.56 181 HIS A O 1
ATOM 1430 N N . THR A 1 182 ? -3.250 12.946 15.990 1.00 91.75 182 THR A N 1
ATOM 1431 C CA . THR A 1 182 ? -4.504 13.593 15.608 1.00 91.75 182 THR A CA 1
ATOM 1432 C C . THR A 1 182 ? -4.238 14.702 14.595 1.00 91.75 182 THR A C 1
ATOM 1434 O O . THR A 1 182 ? -3.366 15.541 14.786 1.00 91.75 182 THR A O 1
ATOM 1437 N N . ASP A 1 183 ? -5.012 14.702 13.513 1.00 90.06 183 ASP A N 1
ATOM 1438 C CA . ASP A 1 183 ? -4.984 15.727 12.467 1.00 90.06 183 ASP A CA 1
ATOM 1439 C C . ASP A 1 183 ? -6.436 16.013 12.041 1.00 90.06 183 ASP A C 1
ATOM 1441 O O . ASP A 1 183 ? -7.318 15.151 12.191 1.00 90.06 183 ASP A O 1
ATOM 1445 N N . ALA A 1 184 ? -6.702 17.228 11.566 1.00 86.81 184 ALA A N 1
ATOM 1446 C CA . ALA A 1 184 ? -7.973 17.583 10.943 1.00 86.81 184 ALA A CA 1
ATOM 1447 C C . ALA A 1 184 ? -8.143 16.848 9.605 1.00 86.81 184 ALA A C 1
ATOM 1449 O O . ALA A 1 184 ? -9.243 16.392 9.294 1.00 86.81 184 ALA A O 1
ATOM 1450 N N . ASP A 1 185 ? -7.045 16.677 8.867 1.00 88.44 185 ASP A N 1
ATOM 1451 C CA . ASP A 1 185 ? -6.971 15.849 7.673 1.00 88.44 185 ASP A CA 1
ATOM 1452 C C . ASP A 1 185 ?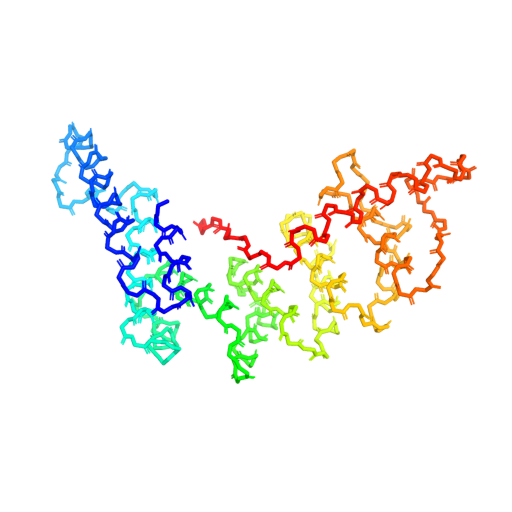 -7.084 14.365 8.058 1.00 88.44 185 ASP A C 1
ATOM 1454 O O . ASP A 1 185 ? -6.245 13.798 8.770 1.00 88.44 185 ASP A O 1
ATOM 1458 N N . VAL A 1 186 ? -8.151 13.724 7.581 1.00 86.25 186 VAL A N 1
ATOM 1459 C CA . VAL A 1 186 ? -8.438 12.307 7.828 1.00 86.25 186 VAL A CA 1
ATOM 1460 C C . VAL A 1 186 ? -7.307 11.422 7.307 1.00 86.25 186 VAL A C 1
ATOM 1462 O O . VAL A 1 186 ? -6.991 10.411 7.942 1.00 86.25 186 VAL A O 1
ATOM 1465 N N . ASP A 1 187 ? -6.630 11.823 6.229 1.00 81.94 187 ASP A N 1
ATOM 1466 C CA . ASP A 1 187 ? -5.575 11.008 5.644 1.00 81.94 187 ASP A CA 1
ATOM 1467 C C . ASP A 1 187 ? -4.311 10.950 6.491 1.00 81.94 187 ASP A C 1
ATOM 1469 O O . ASP A 1 187 ? -3.581 9.950 6.457 1.00 81.94 187 ASP A O 1
ATOM 1473 N N . ARG A 1 188 ? -4.079 11.994 7.284 1.00 84.88 188 ARG A N 1
ATOM 1474 C CA . ARG A 1 188 ? -2.924 12.132 8.178 1.00 84.88 188 ARG A CA 1
ATOM 1475 C C . ARG A 1 188 ? -3.241 11.727 9.611 1.00 84.88 188 ARG A C 1
ATOM 1477 O O . ARG A 1 188 ? -2.328 11.502 10.402 1.00 84.88 188 ARG A O 1
ATOM 1484 N N . CYS A 1 189 ? -4.522 11.599 9.948 1.00 92.06 189 CYS A N 1
ATOM 1485 C CA . CYS A 1 189 ? -4.952 11.276 11.295 1.00 92.06 189 CYS A CA 1
ATOM 1486 C C . CYS A 1 189 ? -4.905 9.765 11.570 1.00 92.06 189 CYS A C 1
ATOM 1488 O O . CYS A 1 189 ? -5.831 9.016 11.246 1.00 92.06 189 CYS A O 1
ATOM 1490 N N . GLU A 1 190 ? -3.858 9.330 12.272 1.00 94.62 190 GLU A N 1
ATOM 1491 C CA . GLU A 1 190 ? -3.701 7.941 12.715 1.00 94.62 190 GLU A CA 1
ATOM 1492 C C . GLU A 1 190 ? -4.862 7.484 13.602 1.00 94.62 190 GLU A C 1
ATOM 1494 O O . GLU A 1 190 ? -5.359 6.377 13.416 1.00 94.62 190 GLU A O 1
ATOM 1499 N N . VAL A 1 191 ? -5.341 8.343 14.513 1.00 95.00 191 VAL A N 1
ATOM 1500 C CA . VAL A 1 191 ? -6.477 8.019 15.396 1.00 95.00 191 VAL A CA 1
ATOM 1501 C C . VAL A 1 191 ? -7.745 7.734 14.590 1.00 95.00 191 VAL A C 1
ATOM 1503 O O . VAL A 1 191 ? -8.459 6.783 14.890 1.00 95.00 191 VAL A O 1
ATOM 1506 N N . THR A 1 192 ? -8.024 8.520 13.543 1.00 94.62 192 THR A N 1
ATOM 1507 C CA . THR A 1 192 ? -9.229 8.317 12.716 1.00 94.62 192 THR A CA 1
ATOM 1508 C C . THR A 1 192 ? -9.118 7.020 11.918 1.00 94.62 192 THR A C 1
ATOM 1510 O O . THR A 1 192 ? -10.050 6.219 11.927 1.00 94.62 192 THR A O 1
ATOM 1513 N N . ARG A 1 193 ? -7.958 6.758 11.297 1.00 94.44 193 ARG A N 1
ATOM 1514 C CA . ARG A 1 193 ? -7.690 5.497 10.583 1.00 94.44 193 ARG A CA 1
ATOM 1515 C C . ARG A 1 193 ? -7.805 4.283 11.504 1.00 94.44 193 ARG A C 1
ATOM 1517 O O . ARG A 1 193 ? -8.458 3.304 11.151 1.00 94.44 193 ARG A O 1
ATOM 1524 N N . ALA A 1 194 ? -7.211 4.365 12.693 1.00 95.38 194 ALA A N 1
ATOM 1525 C CA . ALA A 1 194 ? -7.283 3.312 13.693 1.00 95.38 194 ALA A CA 1
ATOM 1526 C C . ALA A 1 194 ? -8.723 3.070 14.154 1.00 95.38 194 ALA A C 1
ATOM 1528 O O . ALA A 1 194 ? -9.150 1.923 14.236 1.00 95.38 194 ALA A O 1
ATOM 1529 N N . LEU A 1 195 ? -9.499 4.131 14.377 1.00 94.31 195 LEU A N 1
ATOM 1530 C CA . LEU A 1 195 ? -10.888 4.025 14.815 1.00 94.31 195 LEU A CA 1
ATOM 1531 C C . LEU A 1 195 ? -11.790 3.379 13.756 1.00 94.31 195 LEU A C 1
ATOM 1533 O O . LEU A 1 195 ? -12.587 2.505 14.097 1.00 94.31 195 LEU A O 1
ATOM 1537 N N . VAL A 1 196 ? -11.626 3.738 12.479 1.00 95.19 196 VAL A N 1
ATOM 1538 C CA . VAL A 1 196 ? -12.332 3.079 11.365 1.00 95.19 196 VAL A CA 1
ATOM 1539 C C . VAL A 1 196 ? -11.943 1.598 11.276 1.00 95.19 196 VAL A C 1
ATOM 1541 O O . VAL A 1 196 ? -12.817 0.736 11.193 1.00 95.19 196 VAL A O 1
ATOM 1544 N N . ALA A 1 197 ? -10.652 1.271 11.376 1.00 95.31 197 ALA A N 1
ATOM 1545 C CA . ALA A 1 197 ? -10.189 -0.117 11.342 1.00 95.31 197 ALA A CA 1
ATOM 1546 C C . ALA A 1 197 ? -10.688 -0.948 12.543 1.00 95.31 197 ALA A C 1
ATOM 1548 O O . ALA A 1 197 ? -11.130 -2.081 12.361 1.00 95.31 197 ALA A O 1
ATOM 1549 N N . VAL A 1 198 ? -10.693 -0.386 13.759 1.00 95.38 198 VAL A N 1
ATOM 1550 C CA . VAL A 1 198 ? -11.262 -1.030 14.959 1.00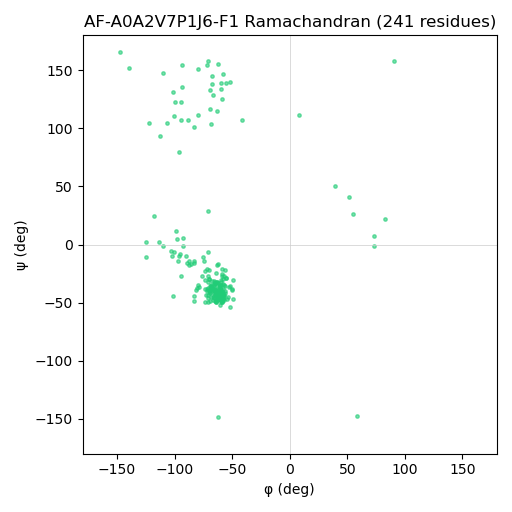 95.38 198 VAL A CA 1
ATOM 1551 C C . VAL A 1 198 ? -12.756 -1.273 14.776 1.00 95.38 198 VAL A C 1
ATOM 1553 O O . VAL A 1 198 ? -13.225 -2.379 15.046 1.00 95.38 198 VAL A O 1
ATOM 1556 N N . ARG A 1 199 ? -13.505 -0.280 14.280 1.00 94.00 199 ARG A N 1
ATOM 1557 C CA . ARG A 1 199 ? -14.940 -0.427 13.999 1.00 94.00 199 ARG A CA 1
ATOM 1558 C C . ARG A 1 199 ? -15.196 -1.541 12.993 1.00 94.00 199 ARG A C 1
ATOM 1560 O O . ARG A 1 199 ? -16.065 -2.369 13.241 1.00 94.00 199 ARG A O 1
ATOM 1567 N N . LYS A 1 200 ? -14.418 -1.613 11.914 1.00 93.62 200 LYS A N 1
ATOM 1568 C CA . LYS A 1 200 ? -14.520 -2.681 10.912 1.00 93.62 200 LYS A CA 1
ATOM 1569 C C . LYS A 1 200 ? -14.245 -4.070 11.499 1.00 93.62 200 LYS A C 1
ATOM 1571 O O . LYS A 1 200 ? -14.967 -5.013 11.198 1.00 93.62 200 LYS A O 1
ATOM 1576 N N . LEU A 1 201 ? -13.239 -4.190 12.366 1.00 94.38 201 LEU A N 1
ATOM 1577 C CA . LEU A 1 201 ? -12.853 -5.458 12.998 1.00 94.38 201 LEU A CA 1
ATOM 1578 C C . LEU A 1 201 ? -13.820 -5.933 14.090 1.00 94.38 201 LEU A C 1
ATOM 1580 O O . LEU A 1 201 ? -13.925 -7.132 14.333 1.00 94.38 201 LEU A O 1
ATOM 1584 N N . THR A 1 202 ? -14.478 -5.008 14.792 1.00 93.56 202 THR A N 1
ATOM 1585 C CA . THR A 1 202 ? -15.192 -5.316 16.047 1.00 93.56 202 THR A CA 1
ATOM 1586 C C . THR A 1 202 ? -16.667 -4.916 16.050 1.00 93.56 202 THR A C 1
ATOM 1588 O O . THR A 1 202 ? -17.391 -5.254 16.982 1.00 93.56 202 THR A O 1
ATOM 1591 N N . GLY A 1 203 ? -17.122 -4.159 15.051 1.00 90.94 203 GLY A N 1
ATOM 1592 C CA . GLY A 1 203 ? -18.471 -3.596 14.973 1.00 90.94 203 GLY A CA 1
ATOM 1593 C C . GLY A 1 203 ? -18.745 -2.428 15.930 1.00 90.94 203 GLY A C 1
ATOM 1594 O O . GLY A 1 203 ? -19.843 -1.874 15.901 1.00 90.94 203 GLY A O 1
ATOM 1595 N N . ARG A 1 204 ? -17.783 -2.023 16.774 1.00 89.50 204 ARG A N 1
ATOM 1596 C CA . ARG A 1 204 ? -17.978 -0.994 17.813 1.00 89.50 204 ARG A CA 1
ATOM 1597 C C . ARG A 1 204 ? -17.232 0.303 17.497 1.00 89.50 204 ARG A C 1
ATOM 1599 O O . ARG A 1 204 ? -16.131 0.281 16.956 1.00 89.50 204 ARG A O 1
ATOM 1606 N N . VAL A 1 205 ? -17.790 1.439 17.911 1.00 89.06 205 VAL A N 1
ATOM 1607 C CA . VAL A 1 205 ? -17.056 2.716 17.942 1.00 89.06 205 VAL A CA 1
ATOM 1608 C C . VAL A 1 205 ? -16.363 2.815 19.297 1.00 89.06 205 VAL A C 1
ATOM 1610 O O . VAL A 1 205 ? -17.024 2.972 20.321 1.00 89.06 205 VAL A O 1
ATOM 1613 N N . ALA A 1 206 ? -15.042 2.644 19.313 1.00 89.81 206 ALA A N 1
ATOM 1614 C CA . ALA A 1 206 ? -14.247 2.716 20.533 1.00 89.81 206 ALA A CA 1
ATOM 1615 C C . ALA A 1 206 ? -13.973 4.179 20.949 1.00 89.81 206 ALA A C 1
ATOM 1617 O O . ALA A 1 206 ? -13.882 5.047 20.077 1.00 89.81 206 ALA A O 1
ATOM 1618 N N . PRO A 1 207 ? -13.803 4.466 22.253 1.00 89.81 207 PRO A N 1
ATOM 1619 C CA . PRO A 1 207 ? -13.330 5.772 22.711 1.00 89.81 207 PRO A CA 1
ATOM 1620 C C . PRO A 1 207 ? -11.961 6.114 22.113 1.00 89.81 207 PRO A C 1
ATOM 1622 O O . PRO A 1 207 ? -11.131 5.224 21.914 1.00 89.81 207 PRO A O 1
ATOM 1625 N N . SER A 1 208 ? -11.705 7.396 21.853 1.00 91.38 208 SER A N 1
ATOM 1626 C CA . SER A 1 208 ? -10.408 7.856 21.354 1.00 91.38 208 SER A CA 1
ATOM 1627 C C . SER A 1 208 ? -10.058 9.253 21.857 1.00 91.38 208 SER A C 1
ATOM 1629 O O . SER A 1 208 ? -10.905 9.993 22.348 1.00 91.38 208 SER A O 1
ATOM 1631 N N . THR A 1 209 ? -8.794 9.642 21.717 1.00 90.25 209 THR A N 1
ATOM 1632 C CA . THR A 1 209 ? -8.338 10.988 22.101 1.00 90.25 209 THR A CA 1
ATOM 1633 C C . THR A 1 209 ? -8.857 12.095 21.190 1.00 90.25 209 THR A C 1
ATOM 1635 O O . THR A 1 209 ? -8.893 13.250 21.604 1.00 90.25 209 THR A O 1
ATOM 1638 N N . LYS A 1 210 ? -9.259 11.769 19.953 1.00 88.62 210 LYS A N 1
ATOM 1639 C CA . LYS A 1 210 ? -9.781 12.748 18.985 1.00 88.62 210 LYS A CA 1
ATOM 1640 C C . LYS A 1 210 ? -11.261 13.033 19.203 1.00 88.62 210 LYS A C 1
ATOM 1642 O O . LYS A 1 210 ? -11.689 14.181 19.136 1.00 88.62 210 LYS A O 1
ATOM 1647 N N . PHE A 1 211 ? -12.033 11.979 19.422 1.00 84.12 211 PHE A N 1
ATOM 1648 C CA . PHE A 1 211 ? -13.462 12.052 19.663 1.00 84.12 211 PHE A CA 1
ATOM 1649 C C . PHE A 1 211 ? -13.662 11.611 21.110 1.00 84.12 211 PHE A C 1
ATOM 1651 O O . PHE A 1 211 ? -13.691 10.411 21.374 1.00 84.12 211 PHE A O 1
ATOM 1658 N N . GLY A 1 212 ? -13.701 12.573 22.041 1.00 73.19 212 GLY A N 1
ATOM 1659 C CA . GLY A 1 212 ? -13.991 12.305 23.457 1.00 73.19 212 GLY A CA 1
ATOM 1660 C C . GLY A 1 212 ? -15.402 11.729 23.650 1.00 73.19 212 GLY A C 1
ATOM 1661 O O . GLY A 1 212 ? -15.959 11.102 22.753 1.00 73.19 212 GLY A O 1
ATOM 1662 N N . GLU A 1 213 ? -16.064 12.005 24.773 1.00 67.12 213 GLU A N 1
ATOM 1663 C CA . GLU A 1 213 ? -17.481 11.628 24.985 1.00 67.12 213 GLU A CA 1
ATOM 1664 C C . GLU A 1 213 ? -18.476 12.456 24.130 1.00 67.12 213 GLU A C 1
ATOM 1666 O O . GLU A 1 213 ? -19.605 12.726 24.530 1.00 67.12 213 GLU A O 1
ATOM 1671 N N . ALA A 1 214 ? -18.045 12.926 22.958 1.00 60.34 214 ALA A N 1
ATOM 1672 C CA . ALA A 1 214 ? -18.798 13.806 22.080 1.00 60.34 214 ALA A CA 1
ATOM 1673 C C . ALA A 1 214 ? -19.984 13.098 21.399 1.00 60.34 214 ALA A C 1
ATOM 1675 O O . ALA A 1 214 ? -19.997 11.880 21.221 1.00 60.34 214 ALA A O 1
ATOM 1676 N N . ASP A 1 215 ? -20.953 13.915 20.975 1.00 64.19 215 ASP A N 1
ATOM 1677 C CA . ASP A 1 215 ? -22.218 13.541 20.338 1.00 64.19 215 ASP A CA 1
ATOM 1678 C C . ASP A 1 215 ? -22.067 12.413 19.296 1.00 64.19 215 ASP A C 1
ATOM 1680 O O . ASP A 1 215 ? -21.541 12.585 18.188 1.00 64.19 215 ASP A O 1
ATOM 1684 N N . VAL A 1 216 ? -22.550 11.228 19.679 1.00 72.50 216 VAL A N 1
ATOM 1685 C CA . VAL A 1 216 ? -22.419 9.958 18.949 1.00 72.50 216 VAL A CA 1
ATOM 1686 C C . VAL A 1 216 ? -22.824 10.052 17.462 1.00 72.50 216 VAL A C 1
ATOM 1688 O O . VAL A 1 216 ? -22.140 9.447 16.632 1.00 72.50 216 VAL A O 1
ATOM 1691 N N . PRO A 1 217 ? -23.870 10.798 17.051 1.00 82.00 217 PRO A N 1
ATOM 1692 C CA . PRO A 1 217 ? -24.248 10.959 15.647 1.00 82.00 217 PRO A CA 1
ATOM 1693 C C . PRO A 1 217 ? -23.243 11.757 14.805 1.00 82.00 217 PRO A C 1
ATOM 1695 O O . PRO A 1 217 ? -23.082 11.471 13.618 1.00 82.00 217 PRO A O 1
ATOM 1698 N N . ALA A 1 218 ? -22.573 12.767 15.368 1.00 83.31 218 ALA A N 1
ATOM 1699 C CA . ALA A 1 218 ? -21.561 13.537 14.642 1.00 83.31 218 ALA A CA 1
ATOM 1700 C C . ALA A 1 218 ? -20.295 12.699 14.415 1.00 83.31 218 ALA A C 1
ATOM 1702 O O . ALA A 1 218 ? -19.778 12.653 13.299 1.00 83.31 218 ALA A O 1
ATOM 1703 N N . VAL A 1 219 ? -19.862 11.964 15.446 1.00 86.06 219 VAL A N 1
ATOM 1704 C CA . VAL A 1 219 ? -18.726 11.034 15.355 1.00 86.06 219 VAL A CA 1
ATOM 1705 C C . VAL A 1 219 ? -19.010 9.931 14.337 1.00 86.06 219 VAL A C 1
ATOM 1707 O O . VAL A 1 219 ? -18.176 9.670 13.476 1.00 86.06 219 VAL A O 1
ATOM 1710 N N . ARG A 1 220 ? -20.203 9.321 14.371 1.00 87.31 220 ARG A N 1
ATOM 1711 C CA . ARG A 1 220 ? -20.597 8.292 13.394 1.00 87.31 220 ARG A CA 1
ATOM 1712 C C . ARG A 1 220 ? -20.529 8.801 11.959 1.00 87.31 220 ARG A C 1
ATOM 1714 O O . ARG A 1 220 ? -19.896 8.147 11.142 1.00 87.31 220 ARG A O 1
ATOM 1721 N N . ARG A 1 221 ? -21.084 9.986 11.680 1.00 89.25 221 ARG A N 1
ATOM 1722 C CA . ARG A 1 221 ? -21.012 10.596 10.342 1.00 89.25 221 ARG A CA 1
ATOM 1723 C C . ARG A 1 221 ? -19.570 10.815 9.888 1.00 89.25 221 ARG A C 1
ATOM 1725 O O . ARG A 1 221 ? -19.222 10.416 8.786 1.00 89.25 221 ARG A O 1
ATOM 1732 N N . ALA A 1 222 ? -18.716 11.363 10.752 1.00 89.50 222 ALA A N 1
ATOM 1733 C CA . ALA A 1 222 ? -17.305 11.563 10.425 1.00 89.50 222 ALA A CA 1
ATOM 1734 C C . ALA A 1 222 ? -16.575 10.241 10.116 1.00 89.50 222 ALA A C 1
ATOM 1736 O O . ALA A 1 222 ? -15.732 10.193 9.222 1.00 89.50 222 ALA A O 1
ATOM 1737 N N . LEU A 1 223 ? -16.903 9.163 10.837 1.00 91.94 223 LEU A N 1
ATOM 1738 C CA . LEU A 1 223 ? -16.339 7.837 10.582 1.00 91.94 223 LEU A CA 1
ATOM 1739 C C . LEU A 1 223 ? -16.884 7.202 9.304 1.00 91.94 223 LEU A C 1
ATOM 1741 O O . LEU A 1 223 ? -16.104 6.607 8.571 1.00 91.94 223 LEU A O 1
ATOM 1745 N N . ASP A 1 224 ? -18.179 7.345 9.022 1.00 93.75 224 ASP A N 1
ATOM 1746 C CA . ASP A 1 224 ? -18.780 6.868 7.773 1.00 93.75 224 ASP A CA 1
ATOM 1747 C C . ASP A 1 224 ? -18.160 7.590 6.563 1.00 93.75 224 ASP A C 1
ATOM 1749 O O . ASP A 1 224 ? -17.890 6.975 5.535 1.00 93.75 224 ASP A O 1
ATOM 1753 N N . ASP A 1 225 ? -17.897 8.893 6.678 1.00 93.56 225 ASP A N 1
ATOM 1754 C CA . ASP A 1 225 ? -17.240 9.681 5.634 1.00 93.56 225 ASP A CA 1
ATOM 1755 C C . ASP A 1 225 ? -15.784 9.233 5.419 1.00 93.56 225 ASP A C 1
ATOM 1757 O O . ASP A 1 225 ? -15.359 9.041 4.279 1.00 93.56 225 ASP A O 1
ATOM 1761 N N . ALA A 1 226 ? -15.038 9.005 6.506 1.00 93.44 226 ALA A N 1
ATOM 1762 C CA . ALA A 1 226 ? -13.669 8.494 6.453 1.00 93.44 226 ALA A CA 1
ATOM 1763 C C . ALA A 1 226 ? -13.592 7.083 5.848 1.00 93.44 226 ALA A C 1
ATOM 1765 O O . ALA A 1 226 ? -12.720 6.807 5.027 1.00 93.44 226 ALA A O 1
ATOM 1766 N N . GLU A 1 227 ? -14.517 6.197 6.216 1.00 94.62 227 GLU A N 1
ATOM 1767 C CA . GLU A 1 227 ? -14.601 4.840 5.675 1.00 94.62 227 GLU A CA 1
ATOM 1768 C C . GLU A 1 227 ? -14.859 4.858 4.164 1.00 94.62 227 GLU A C 1
ATOM 1770 O O . GLU A 1 227 ? -14.142 4.188 3.421 1.00 94.62 227 GLU A O 1
ATOM 1775 N N . ARG A 1 228 ? -15.779 5.712 3.684 1.00 93.75 228 ARG A N 1
ATOM 1776 C CA . ARG A 1 228 ? -16.011 5.891 2.239 1.00 93.75 228 ARG A CA 1
ATOM 1777 C C . ARG A 1 228 ? -14.755 6.342 1.493 1.00 93.75 228 ARG A C 1
ATOM 1779 O O . ARG A 1 228 ? -14.508 5.856 0.391 1.00 93.75 228 ARG A O 1
ATOM 1786 N N . LEU A 1 229 ? -13.967 7.250 2.071 1.00 90.38 229 LEU A N 1
ATOM 1787 C CA . LEU A 1 229 ? -12.698 7.690 1.479 1.00 90.38 229 LEU A CA 1
ATOM 1788 C C . LEU A 1 229 ? -11.689 6.537 1.406 1.00 90.38 229 LEU A C 1
ATOM 1790 O O . LEU A 1 229 ? -11.132 6.269 0.343 1.00 90.38 229 LEU A O 1
ATOM 1794 N N . PHE A 1 230 ? -11.495 5.806 2.504 1.00 91.00 230 PHE A N 1
ATOM 1795 C CA . PHE A 1 230 ? -10.533 4.702 2.543 1.00 91.00 230 PHE A CA 1
ATOM 1796 C C . PHE A 1 230 ? -10.924 3.547 1.620 1.00 91.00 230 PHE A C 1
ATOM 1798 O O . PHE A 1 230 ? -10.050 2.937 1.003 1.00 91.00 230 PHE A O 1
ATOM 1805 N N . ASP A 1 231 ? -12.219 3.263 1.488 1.00 91.81 231 ASP A N 1
ATOM 1806 C CA . ASP A 1 231 ? -12.715 2.261 0.549 1.00 91.81 231 ASP A CA 1
ATOM 1807 C C . ASP A 1 231 ? -12.516 2.680 -0.910 1.00 91.81 231 ASP A C 1
ATOM 1809 O O . ASP A 1 231 ? -12.148 1.841 -1.734 1.00 91.81 231 ASP A O 1
ATOM 1813 N N . ALA A 1 232 ? -12.684 3.967 -1.232 1.00 88.88 232 ALA A N 1
ATOM 1814 C CA . ALA A 1 232 ? -12.433 4.480 -2.578 1.00 88.88 232 ALA A CA 1
ATOM 1815 C C . ALA A 1 232 ? -10.956 4.343 -2.996 1.00 88.88 232 ALA A C 1
ATOM 1817 O O . ALA A 1 232 ? -10.655 4.116 -4.168 1.00 88.88 232 ALA A O 1
ATOM 1818 N N . GLU A 1 233 ? -10.028 4.440 -2.043 1.00 84.38 233 GLU A N 1
ATOM 1819 C CA . GLU A 1 233 ? -8.584 4.382 -2.300 1.00 84.38 233 GLU A CA 1
ATOM 1820 C C . GLU A 1 233 ? -7.969 2.988 -2.119 1.00 84.38 233 GLU A C 1
ATOM 1822 O O . GLU A 1 233 ? -6.804 2.772 -2.480 1.00 84.38 233 GLU A O 1
ATOM 1827 N N . ARG A 1 234 ? -8.746 2.027 -1.604 1.00 84.06 234 ARG A N 1
ATOM 1828 C CA . ARG A 1 234 ? -8.294 0.701 -1.153 1.00 84.06 234 ARG A CA 1
ATOM 1829 C C . ARG A 1 234 ? -7.437 -0.048 -2.172 1.00 84.06 234 ARG A C 1
ATOM 1831 O O . ARG A 1 234 ? -6.451 -0.686 -1.805 1.00 84.06 234 ARG A O 1
ATOM 1838 N N . ASP A 1 235 ? -7.793 0.059 -3.448 1.00 83.06 235 ASP A N 1
ATOM 1839 C CA . ASP A 1 235 ? -7.182 -0.711 -4.534 1.00 83.06 235 ASP A CA 1
ATOM 1840 C C . ASP A 1 235 ? -6.090 0.093 -5.282 1.00 83.06 235 ASP A C 1
ATOM 1842 O O . ASP A 1 235 ? -5.477 -0.387 -6.237 1.00 83.06 235 ASP A O 1
ATOM 1846 N N . SER A 1 236 ? -5.760 1.308 -4.826 1.00 79.25 236 SER A N 1
ATOM 1847 C CA . SER A 1 236 ? -4.808 2.214 -5.489 1.00 79.25 236 SER A CA 1
ATOM 1848 C C . SER A 1 236 ? -3.408 2.180 -4.854 1.00 79.25 236 SER A C 1
ATOM 1850 O O . SER A 1 236 ? -3.281 2.274 -3.635 1.00 79.25 236 SER A O 1
ATOM 1852 N N . ILE A 1 237 ? -2.348 1.871 -5.617 1.00 80.88 237 ILE A N 1
ATOM 1853 C CA . ILE A 1 237 ? -0.958 1.945 -5.114 1.00 80.88 237 ILE A CA 1
ATOM 1854 C C . ILE A 1 237 ? -0.412 3.315 -5.501 1.00 80.88 237 ILE A C 1
ATOM 1856 O O . ILE A 1 237 ? -0.395 3.652 -6.688 1.00 80.88 237 ILE A O 1
ATOM 1860 N N . MET A 1 238 ? 0.026 4.097 -4.513 1.00 75.81 238 MET A N 1
ATOM 1861 C CA . MET A 1 238 ? 0.463 5.472 -4.738 1.00 75.81 238 MET A CA 1
ATOM 1862 C C . MET A 1 238 ? 1.990 5.566 -4.790 1.00 75.81 238 MET A C 1
ATOM 1864 O O . MET A 1 238 ? 2.640 5.435 -3.744 1.00 75.81 238 MET A O 1
ATOM 1868 N N . PRO A 1 239 ? 2.588 5.837 -5.970 1.00 71.69 239 PRO A N 1
ATOM 1869 C CA . PRO A 1 239 ? 4.029 5.983 -6.082 1.00 71.69 239 PRO A CA 1
ATOM 1870 C C . PRO A 1 239 ? 4.522 7.123 -5.198 1.00 71.69 239 PRO A C 1
ATOM 1872 O O . PRO A 1 239 ? 3.992 8.231 -5.217 1.00 71.69 239 PRO A O 1
ATOM 1875 N N . VAL A 1 240 ? 5.594 6.857 -4.466 1.00 75.00 240 VAL A N 1
ATOM 1876 C CA . VAL A 1 240 ? 6.353 7.877 -3.747 1.00 75.00 240 VAL A CA 1
ATOM 1877 C C . VAL A 1 240 ? 7.519 8.387 -4.586 1.00 75.00 240 VAL A C 1
ATOM 1879 O O . VAL A 1 240 ? 8.025 7.685 -5.469 1.00 75.00 240 VAL A O 1
ATOM 1882 N N . THR A 1 241 ? 7.945 9.615 -4.303 1.00 67.19 241 THR A N 1
ATOM 1883 C CA . THR A 1 241 ? 9.157 10.195 -4.883 1.00 67.19 241 THR A CA 1
ATOM 1884 C C . THR A 1 241 ? 10.376 9.431 -4.377 1.00 67.19 241 THR A C 1
ATOM 1886 O O . THR A 1 241 ? 10.538 9.250 -3.174 1.00 67.19 241 THR A O 1
ATOM 1889 N N . VAL A 1 242 ? 11.231 8.989 -5.300 1.00 60.53 242 VAL A N 1
ATOM 1890 C CA . VAL A 1 242 ? 12.586 8.531 -4.973 1.00 60.53 242 VAL A CA 1
ATOM 1891 C C . VAL A 1 242 ? 13.427 9.793 -4.802 1.00 60.53 242 VAL A C 1
ATOM 1893 O O . VAL A 1 242 ? 13.571 10.542 -5.770 1.00 60.53 242 VAL A O 1
ATOM 1896 N N . ILE A 1 243 ? 13.854 10.066 -3.569 1.00 53.34 243 ILE A N 1
ATOM 1897 C CA . ILE A 1 243 ? 14.775 11.159 -3.218 1.00 53.34 243 ILE A CA 1
ATOM 1898 C C . ILE A 1 243 ? 16.191 10.599 -3.206 1.00 53.34 243 ILE A C 1
ATOM 1900 O O . ILE A 1 243 ? 16.351 9.500 -2.627 1.00 53.34 243 ILE A O 1
#

Radius of gyration: 20.31 Å; Cα contacts (8 Å, |Δi|>4): 307; chains: 1; bounding box: 50×42×53 Å

Secondary structure (DSSP, 8-state):
-HHHHHHHHHTT-HHHHHHHHHHHHHHHHHHHHHHGGGS-TTTSTTT-HHHHHHHHHHHHHHHHHHHHHHHHHHHHH-TTS-HHHHHHHHHHHHHH--TT-HHHHHHHHHSTT--HHHHHHHHHHHTTSSS-HHHHHHHHHHHTT-HHHHHHHHHHHHHHHHHH--GGGHHHHHHHHHHSPP-SSTTT-HHHHHHHHHHHHHSS----SSS-S--HHHHHHHHHHHHHHHHHHTT---PPP--